Protein 3RDV (pdb70)

Foldseek 3Di:
DDDFQDWKAFQVHWTWTFHAWQADDPDDDIKTKTQTPDLQADAQCADPPRHGDGHPGSRIHIDDPVRMDD/DDDFQFWKAQQVHWTWTFHAWQADDPDDDIKTKTFTPDLQEQAQQDDPPRHGDGHDGSRIHIDDCVRIDTD/DDDAQFWKAFQRHWTWGFHAWQADDPDGDIKTKTFTPDLQEQAQCDDPNRHGDGHDGSRIHIDDPVRIDGD/DDDDFQFWKAQQVPWTWGFHAWDADDPDDDIKTKTFTPDLQAQAQCDDPRRHRDGHDGSRIHIDDPVRIDTD/DVVCVVHD/DCVCVVHD/DVCVVHD/DDPCVVHD

B-factor: mean 22.75, std 13.28, range [5.56, 89.93]

Radius of gyration: 22.23 Å; Cα contacts (8 Å, |Δi|>4): 754; chains: 8; bounding box: 57×56×50 Å

Sequence (315 aa):
DFRVGERVWVNGNKPGFIQFLGETQFAPGQWAGIVLDEPIGKNDGSVAGVRYFQCEPLKGIFTRPSKLTRDFRVGERVWVNGNKPGFIQFLGETQFAPGQWAGIVLDEPIGKNDGSVAGVRYFQCEPLKGIFTRRPSKLTRKDFRVGERVWVNGNKPGFIQFLGETQFAPGQWAGIVLDEPIGKNDGSVAGVRYFQCEPLKGIFTRPSKLTRKDDFRVGERVWVNGNKPGFIQFLGETQFAPGQWAGIVLDEPIGKNDGSVAGVRYFQCEPLKGIFTRPSKLTRKDSWKDGCYDSWKDGCYSWKDGCYDSWKDGCY

CATH classification: 2.30.30.190

Nearest PDB structures (foldseek):
  3rdv-assembly1_A  TM=1.014E+00  e=4.689E-14  Homo sapiens
  2qk0-assembly1_A  TM=9.932E-01  e=1.550E-12  Homo sapiens
  2e3i-assembly1_A  TM=1.001E+00  e=3.773E-12  Homo sapiens
  2cp5-assembly1_A  TM=9.677E-01  e=1.566E-11  Homo sapiens
  2e3h-assembly1_A  TM=9.820E-01  e=1.505E-09  Homo sapiens

Solvent-accessible surface area: 15980 Å² total; per-residue (Å²): 107,45,144,94,46,35,76,0,45,0,14,0,17,41,27,0,84,0,72,35,58,15,131,22,149,40,18,115,41,96,6,0,0,0,28,2,51,67,76,62,4,92,15,39,0,26,23,100,77,54,116,34,19,119,17,109,106,89,47,0,0,0,0,82,34,87,70,10,7,115,143,41,176,91,37,54,19,0,59,1,63,47,90,53,26,0,6,0,53,36,59,13,132,20,148,37,18,112,40,91,6,0,0,0,16,3,20,65,79,60,6,92,16,36,0,26,24,100,79,54,118,33,18,115,18,98,104,94,23,0,0,0,2,80,31,98,96,14,68,60,49,186,48,177,58,47,49,86,0,95,1,69,50,88,46,25,0,86,0,70,11,48,8,36,1,35,37,10,26,31,81,6,0,0,0,30,4,56,99,79,56,5,99,18,35,0,24,24,66,25,14,46,7,15,120,14,55,99,100,61,0,0,0,2,82,33,98,98,16,75,39,124,100,83,46,144,95,45,49,80,0,90,0,66,44,93,44,34,0,86,0,71,34,54,13,134,21,146,40,18,113,40,94,6,0,0,0,29,4,57,100,78,58,7,100,16,34,0,26,21,103,78,54,119,35,18,117,14,108,105,96,44,0,0,0,2,81,33,103,93,15,68,70,85,129,34,39,48,100,60,7,79,134,76,49,48,99,61,8,80,116,61,59,78,63,10,84,147,52,61,64,79,62,9,85

Organism: Homo sapiens (NCBI:txid9606)

Structure (mmCIF, N/CA/C/O backbone):
data_3RDV
#
_entry.id   3RDV
#
_cell.length_a   38.210
_cell.length_b   45.740
_cell.length_c   49.360
_cell.angle_alpha   100.06
_cell.angle_beta   105.76
_cell.angle_gamma   108.39
#
_symmetry.space_group_name_H-M   'P 1'
#
loop_
_entity.id
_entity.type
_entity.pdbx_description
1 polymer 'CAP-Gly domain-containing linker protein 1'
2 polymer 'SLAIN motif-containing protein 2'
3 non-polymer 'SODIUM ION'
4 non-polymer BETA-MERCAPTOETHANOL
5 water water
#
loop_
_atom_site.group_PDB
_atom_site.id
_atom_site.type_symbol
_atom_site.label_atom_id
_atom_site.label_alt_id
_atom_site.label_comp_id
_atom_site.label_asym_id
_atom_site.label_entity_id
_atom_site.label_seq_id
_atom_site.pdbx_PDB_ins_code
_atom_site.Cartn_x
_atom_site.Cartn_y
_atom_site.Cartn_z
_atom_site.occupancy
_atom_site.B_iso_or_equiv
_atom_site.auth_seq_id
_atom_site.auth_comp_id
_atom_site.auth_asym_id
_atom_site.auth_atom_id
_atom_site.pdbx_PDB_model_num
ATOM 1 N N . ASP A 1 2 ? 2.405 -0.125 -2.593 1.00 46.54 57 ASP A N 1
ATOM 2 C CA . ASP A 1 2 ? 2.474 -1.251 -1.664 1.00 41.31 57 ASP A CA 1
ATOM 3 C C . ASP A 1 2 ? 3.917 -1.548 -1.251 1.00 34.22 57 ASP A C 1
ATOM 4 O O . ASP A 1 2 ? 4.357 -1.155 -0.170 1.00 37.56 57 ASP A O 1
ATOM 6 N N . PHE A 1 3 ? 4.651 -2.226 -2.127 1.00 25.60 58 PHE A N 1
ATOM 7 C CA . PHE A 1 3 ? 6.029 -2.623 -1.850 1.00 22.64 58 PHE A CA 1
ATOM 8 C C . PHE A 1 3 ? 6.972 -1.442 -1.639 1.00 24.31 58 PHE A C 1
ATOM 9 O O . PHE A 1 3 ? 6.729 -0.331 -2.117 1.00 26.60 58 PHE A O 1
ATOM 17 N N . ARG A 1 4 ? 8.067 -1.689 -0.934 1.00 22.73 59 ARG A N 1
ATOM 18 C CA . ARG A 1 4 ? 9.049 -0.641 -0.687 1.00 21.63 59 ARG A CA 1
ATOM 19 C C . ARG A 1 4 ? 10.467 -1.178 -0.745 1.00 18.50 59 ARG A C 1
ATOM 20 O O . ARG A 1 4 ? 10.722 -2.330 -0.394 1.00 17.07 59 ARG A O 1
ATOM 28 N N . VAL A 1 5 ? 11.379 -0.343 -1.216 1.00 15.89 60 VAL A N 1
ATOM 29 C CA . VAL A 1 5 ? 12.800 -0.662 -1.207 1.00 15.83 60 VAL A CA 1
ATOM 30 C C . VAL A 1 5 ? 13.237 -0.992 0.213 1.00 19.00 60 VAL A C 1
ATOM 31 O O . VAL A 1 5 ? 12.844 -0.314 1.175 1.00 22.09 60 VAL A O 1
ATOM 35 N N . GLY A 1 6 ? 14.033 -2.051 0.340 1.00 16.43 61 GLY A N 1
ATOM 36 C CA . GLY A 1 6 ? 14.458 -2.539 1.637 1.00 15.75 61 GLY A CA 1
ATOM 37 C C . GLY A 1 6 ? 13.642 -3.701 2.185 1.00 15.58 61 GLY A C 1
ATOM 38 O O . GLY A 1 6 ? 14.111 -4.404 3.079 1.00 17.14 61 GLY A O 1
ATOM 39 N N . GLU A 1 7 ? 12.436 -3.925 1.650 1.00 12.58 62 GLU A N 1
ATOM 40 C CA . GLU A 1 7 ? 11.549 -4.967 2.172 1.00 14.85 62 GLU A CA 1
ATOM 41 C C . GLU A 1 7 ? 12.055 -6.382 1.921 1.00 14.30 62 GLU A C 1
ATOM 42 O O . GLU A 1 7 ? 12.592 -6.697 0.855 1.00 13.40 62 GLU A O 1
ATOM 48 N N . ARG A 1 8 ? 11.874 -7.234 2.924 1.00 15.24 63 ARG A N 1
ATOM 49 C CA . ARG A 1 8 ? 12.140 -8.662 2.795 1.00 14.96 63 ARG A CA 1
ATOM 50 C C . ARG A 1 8 ? 11.021 -9.293 1.985 1.00 13.79 63 ARG A C 1
ATOM 51 O O . ARG A 1 8 ? 9.836 -9.117 2.300 1.00 15.32 63 ARG A O 1
ATOM 59 N N . VAL A 1 9 ? 11.387 -10.029 0.941 1.00 9.48 64 VAL A N 1
ATOM 60 C CA . VAL A 1 9 ? 10.373 -10.633 0.061 1.00 9.05 64 VAL A CA 1
ATOM 61 C C . VAL A 1 9 ? 10.757 -12.026 -0.430 1.00 12.18 64 VAL A C 1
ATOM 62 O O . VAL A 1 9 ? 11.906 -12.428 -0.353 1.00 13.97 64 VAL A O 1
ATOM 66 N N . TRP A 1 10 ? 9.777 -12.758 -0.949 1.00 12.75 65 TRP A N 1
ATOM 67 C CA . TRP A 1 10 ? 10.048 -13.980 -1.676 1.00 13.64 65 TRP A CA 1
ATOM 68 C C . TRP A 1 10 ? 9.666 -13.770 -3.132 1.00 9.86 65 TRP A C 1
ATOM 69 O O . TRP A 1 10 ? 8.644 -13.153 -3.427 1.00 13.24 65 TRP A O 1
ATOM 80 N N . VAL A 1 11 ? 10.494 -14.260 -4.045 1.00 7.92 66 VAL A N 1
ATOM 81 C CA . VAL A 1 11 ? 10.115 -14.299 -5.459 1.00 11.93 66 VAL A CA 1
ATOM 82 C C . VAL A 1 11 ? 9.489 -15.663 -5.740 1.00 12.41 66 VAL A C 1
ATOM 83 O O . VAL A 1 11 ? 10.052 -16.696 -5.362 1.00 12.70 66 VAL A O 1
ATOM 87 N N . ASN A 1 12 ? 8.311 -15.670 -6.373 1.00 14.89 67 ASN A N 1
ATOM 88 C CA . ASN A 1 12 ? 7.523 -16.898 -6.601 1.00 16.05 67 ASN A CA 1
ATOM 89 C C . ASN A 1 12 ? 7.277 -17.722 -5.357 1.00 16.45 67 ASN A C 1
ATOM 90 O O . ASN A 1 12 ? 7.099 -18.947 -5.422 1.00 16.41 67 ASN A O 1
ATOM 95 N N . GLY A 1 13 ? 7.279 -17.041 -4.219 1.00 16.13 68 GLY A N 1
ATOM 96 C CA . GLY A 1 13 ? 6.956 -17.674 -2.961 1.00 15.32 68 GLY A CA 1
ATOM 97 C C . GLY A 1 13 ? 8.070 -18.510 -2.372 1.00 16.41 68 GLY A C 1
ATOM 98 O O . GLY A 1 13 ? 7.910 -19.038 -1.282 1.00 18.60 68 GLY A O 1
ATOM 99 N N . ASN A 1 14 ? 9.183 -18.676 -3.071 1.00 10.84 69 ASN A N 1
ATOM 100 C CA . ASN A 1 14 ? 10.219 -19.555 -2.514 1.00 13.65 69 ASN A CA 1
ATOM 101 C C . ASN A 1 14 ? 11.672 -19.128 -2.727 1.00 15.72 69 ASN A C 1
ATOM 102 O O . ASN A 1 14 ? 12.602 -19.862 -2.370 1.00 19.65 69 ASN A O 1
ATOM 107 N N . LYS A 1 15 ? 11.887 -17.958 -3.325 1.00 12.74 70 LYS A N 1
ATOM 108 C CA . LYS A 1 15 ? 13.243 -17.447 -3.428 1.00 14.64 70 LYS A CA 1
ATOM 109 C C . LYS A 1 15 ? 13.360 -16.195 -2.576 1.00 10.05 70 LYS A C 1
ATOM 110 O O . LYS A 1 15 ? 12.893 -15.139 -2.982 1.00 10.72 70 LYS A O 1
ATOM 116 N N . PRO A 1 16 ? 13.988 -16.302 -1.399 1.00 15.72 71 PRO A N 1
ATOM 117 C CA . PRO A 1 16 ? 14.093 -15.124 -0.523 1.00 15.41 71 PRO A CA 1
ATOM 118 C C . PRO A 1 16 ? 15.085 -14.070 -0.977 1.00 13.54 71 PRO A C 1
ATOM 119 O O . PRO A 1 16 ? 16.115 -14.414 -1.557 1.00 15.23 71 PRO A O 1
ATOM 123 N N . GLY A 1 17 ? 14.761 -12.800 -0.735 1.00 14.43 72 GLY A N 1
ATOM 124 C CA . GLY A 1 17 ? 15.663 -11.690 -1.028 1.00 11.81 72 GLY A CA 1
ATOM 125 C C . GLY A 1 17 ? 15.166 -10.383 -0.436 1.00 9.81 72 GLY A C 1
ATOM 126 O O . GLY A 1 17 ? 14.304 -10.410 0.457 1.00 12.46 72 GLY A O 1
ATOM 127 N N . PHE A 1 18 ? 15.717 -9.252 -0.912 1.00 9.14 73 PHE A N 1
ATOM 128 C CA . PHE A 1 18 ? 15.273 -7.938 -0.481 1.00 8.85 73 PHE A CA 1
ATOM 129 C C . PHE A 1 18 ? 15.055 -7.066 -1.679 1.00 9.61 73 PHE A C 1
ATOM 130 O O . PHE A 1 18 ? 15.824 -7.114 -2.636 1.00 8.71 73 PHE A O 1
ATOM 138 N N . ILE A 1 19 ? 14.041 -6.218 -1.603 1.00 8.44 74 ILE A N 1
ATOM 139 C CA . ILE A 1 19 ? 13.837 -5.264 -2.683 1.00 8.29 74 ILE A CA 1
ATOM 140 C C . ILE A 1 19 ? 14.940 -4.196 -2.624 1.00 11.30 74 ILE A C 1
ATOM 141 O O . ILE A 1 19 ? 15.174 -3.600 -1.568 1.00 10.99 74 ILE A O 1
ATOM 146 N N . GLN A 1 20 ? 15.623 -3.961 -3.751 1.00 11.51 75 GLN A N 1
ATOM 147 C CA . GLN A 1 20 ? 16.687 -2.961 -3.808 1.00 9.34 75 GLN A CA 1
ATOM 148 C C . GLN A 1 20 ? 16.365 -1.877 -4.829 1.00 8.41 75 GLN A C 1
ATOM 149 O O . GLN A 1 20 ? 17.034 -0.839 -4.869 1.00 11.75 75 GLN A O 1
ATOM 155 N N . PHE A 1 21 ? 15.341 -2.120 -5.641 1.00 9.35 76 PHE A N 1
ATOM 156 C CA . PHE A 1 21 ? 14.947 -1.170 -6.676 1.00 7.92 76 PHE A CA 1
ATOM 157 C C . PHE A 1 21 ? 13.476 -1.364 -7.011 1.00 12.33 76 PHE A C 1
ATOM 158 O O . PHE A 1 21 ? 12.989 -2.477 -7.058 1.00 9.13 76 PHE A O 1
ATOM 166 N N . LEU A 1 22 ? 12.757 -0.277 -7.227 1.00 13.11 77 LEU A N 1
ATOM 167 C CA . LEU A 1 22 ? 11.388 -0.377 -7.680 1.00 12.44 77 LEU A CA 1
ATOM 168 C C . LEU A 1 22 ? 11.157 0.767 -8.627 1.00 11.06 77 LEU A C 1
ATOM 169 O O . LEU A 1 22 ? 11.235 1.925 -8.213 1.00 13.27 77 LEU A O 1
ATOM 174 N N . GLY A 1 23 ? 10.866 0.452 -9.879 1.00 10.17 78 GLY A N 1
ATOM 175 C CA . GLY A 1 23 ? 10.495 1.484 -10.834 1.00 10.60 78 GLY A CA 1
ATOM 176 C C . GLY A 1 23 ? 10.478 1.042 -12.280 1.00 11.93 78 GLY A C 1
ATOM 177 O O . GLY A 1 23 ? 10.566 -0.125 -12.593 1.00 13.31 78 GLY A O 1
ATOM 178 N N . GLU A 1 24 ? 10.375 2.017 -13.183 1.00 10.12 79 GLU A N 1
ATOM 179 C CA . GLU A 1 24 ? 10.553 1.733 -14.583 1.00 9.82 79 GLU A CA 1
ATOM 180 C C . GLU A 1 24 ? 12.048 1.595 -14.898 1.00 10.96 79 GLU A C 1
ATOM 181 O O . GLU A 1 24 ? 12.907 2.054 -14.129 1.00 12.3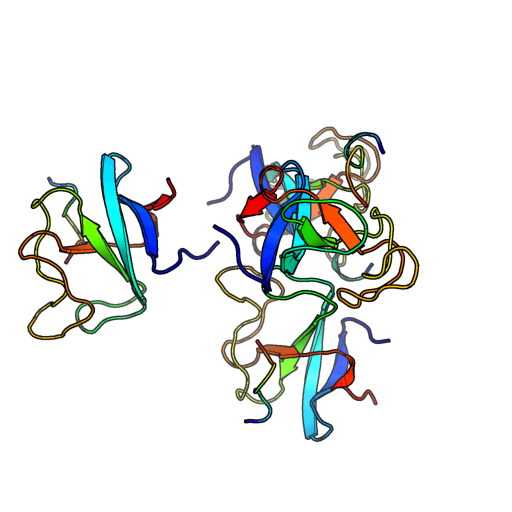4 79 GLU A O 1
ATOM 187 N N . THR A 1 25 ? 12.345 0.951 -16.021 1.00 13.47 80 THR A N 1
ATOM 188 C CA . THR A 1 25 ? 13.719 0.660 -16.429 1.00 11.01 80 THR A CA 1
ATOM 189 C C . THR A 1 25 ? 13.902 0.906 -17.923 1.00 13.12 80 THR A C 1
ATOM 190 O O . THR A 1 25 ? 12.968 1.335 -18.595 1.00 14.55 80 THR A O 1
ATOM 194 N N . GLN A 1 26 ? 15.097 0.610 -18.435 1.00 13.10 81 GLN A N 1
ATOM 195 C CA . GLN A 1 26 ? 15.416 0.827 -19.848 1.00 13.50 81 GLN A CA 1
ATOM 196 C C . GLN A 1 26 ? 15.228 -0.445 -20.667 1.00 14.85 81 GLN A C 1
ATOM 197 O O . GLN A 1 26 ? 15.196 -0.400 -21.895 1.00 10.62 81 GLN A O 1
ATOM 203 N N . PHE A 1 27 ? 15.120 -1.587 -19.988 1.00 14.87 82 PHE A N 1
ATOM 204 C CA . PHE A 1 27 ? 15.082 -2.885 -20.678 1.00 14.52 82 PHE A CA 1
ATOM 205 C C . PHE A 1 27 ? 13.699 -3.404 -21.113 1.00 12.97 82 PHE A C 1
ATOM 206 O O . PHE A 1 27 ? 13.613 -4.188 -22.048 1.00 16.72 82 PHE A O 1
ATOM 214 N N . ALA A 1 28 ? 12.624 -2.948 -20.469 1.00 9.89 83 ALA A N 1
ATOM 215 C CA . ALA A 1 28 ? 11.275 -3.407 -20.803 1.00 8.05 83 ALA A CA 1
ATOM 216 C C . ALA A 1 28 ? 10.285 -2.462 -20.154 1.00 12.11 83 ALA A C 1
ATOM 217 O O . ALA A 1 28 ? 10.603 -1.831 -19.163 1.00 14.40 83 ALA A O 1
ATOM 219 N N . PRO A 1 29 ? 9.078 -2.349 -20.718 1.00 13.88 84 PRO A N 1
ATOM 220 C CA . PRO A 1 29 ? 8.069 -1.428 -20.181 1.00 11.55 84 PRO A CA 1
ATOM 221 C C . PRO A 1 29 ? 7.512 -1.813 -18.811 1.00 12.60 84 PRO A C 1
ATOM 222 O O . PRO A 1 29 ? 7.694 -2.942 -18.347 1.00 15.77 84 PRO A O 1
ATOM 226 N N . GLY A 1 30 ? 6.822 -0.869 -18.176 1.00 15.59 85 GLY A N 1
ATOM 227 C CA . GLY A 1 30 ? 6.099 -1.141 -16.945 1.00 15.34 85 GLY A CA 1
ATOM 228 C C . GLY A 1 30 ? 6.979 -1.154 -15.705 1.00 15.03 85 GLY A C 1
ATOM 229 O O . GLY A 1 30 ? 8.155 -0.754 -15.735 1.00 15.63 85 GLY A O 1
ATOM 230 N N . GLN A 1 31 ? 6.410 -1.630 -14.601 1.00 15.42 86 GLN A N 1
ATOM 231 C CA . GLN A 1 31 ? 7.082 -1.589 -13.313 1.00 13.99 86 GLN A CA 1
ATOM 232 C C . GLN A 1 31 ? 7.920 -2.830 -13.045 1.00 9.29 86 GLN A C 1
ATOM 233 O O . GLN A 1 31 ? 7.500 -3.951 -13.333 1.00 12.20 86 GLN A O 1
ATOM 239 N N . TRP A 1 32 ? 9.093 -2.620 -12.456 1.00 10.06 87 TRP A N 1
ATOM 240 C CA . TRP A 1 32 ? 10.007 -3.717 -12.126 1.00 10.47 87 TRP A CA 1
ATOM 241 C C . TRP A 1 32 ? 10.512 -3.618 -10.691 1.00 13.65 87 TRP A C 1
ATOM 242 O O . TRP A 1 32 ? 10.735 -2.536 -10.186 1.00 13.15 87 TRP A O 1
ATOM 253 N N . ALA A 1 33 ? 10.697 -4.765 -10.042 1.00 11.53 88 ALA A N 1
ATOM 254 C CA . ALA A 1 33 ? 11.326 -4.803 -8.742 1.00 12.15 88 ALA A CA 1
ATOM 255 C C . ALA A 1 33 ? 12.695 -5.468 -8.930 1.00 10.74 88 ALA A C 1
ATOM 256 O O . ALA A 1 33 ? 12.793 -6.537 -9.506 1.00 8.22 88 ALA A O 1
ATOM 258 N N . GLY A 1 34 ? 13.748 -4.784 -8.491 1.00 8.28 89 GLY A N 1
ATOM 259 C CA . GLY A 1 34 ? 15.089 -5.331 -8.530 1.00 10.34 89 GLY A CA 1
ATOM 260 C C . GLY A 1 34 ? 15.372 -5.911 -7.160 1.00 11.17 89 GLY A C 1
ATOM 261 O O . GLY A 1 34 ? 15.256 -5.213 -6.141 1.00 8.55 89 GLY A O 1
ATOM 262 N N . ILE A 1 35 ? 15.710 -7.196 -7.127 1.00 7.06 90 ILE A N 1
ATOM 263 C CA . ILE A 1 35 ? 15.782 -7.925 -5.865 1.00 6.95 90 ILE A CA 1
ATOM 264 C C . ILE A 1 35 ? 17.209 -8.423 -5.703 1.00 10.18 90 ILE A C 1
ATOM 265 O O . ILE A 1 35 ? 17.809 -8.930 -6.673 1.00 10.10 90 ILE A O 1
ATOM 270 N N . VAL A 1 36 ? 17.766 -8.304 -4.492 1.00 8.49 91 VAL A N 1
ATOM 271 C CA . VAL A 1 36 ? 18.982 -9.026 -4.213 1.00 5.56 91 VAL A CA 1
ATOM 272 C C . VAL A 1 36 ? 18.593 -10.321 -3.473 1.00 9.35 91 VAL A C 1
ATOM 273 O O . VAL A 1 36 ? 17.939 -10.273 -2.435 1.00 10.80 91 VAL A O 1
ATOM 277 N N . LEU A 1 37 ? 18.961 -11.454 -4.065 1.00 12.70 92 LEU A N 1
ATOM 278 C CA . LEU A 1 37 ? 18.562 -12.790 -3.594 1.00 12.46 92 LEU A CA 1
ATOM 279 C C . LEU A 1 37 ? 19.540 -13.305 -2.556 1.00 9.25 92 LEU A C 1
ATOM 280 O O . LEU A 1 37 ? 20.736 -12.998 -2.629 1.00 12.00 92 LEU A O 1
ATOM 285 N N . ASP A 1 38 ? 19.048 -14.078 -1.578 1.00 12.69 93 ASP A N 1
ATOM 286 C CA . ASP A 1 38 ? 19.918 -14.708 -0.567 1.00 15.29 93 ASP A CA 1
ATOM 287 C C . ASP A 1 38 ? 20.941 -15.645 -1.214 1.00 17.77 93 ASP A C 1
ATOM 288 O O . ASP A 1 38 ? 22.073 -15.759 -0.749 1.00 17.23 93 ASP A O 1
ATOM 293 N N . GLU A 1 39 ? 20.537 -16.321 -2.283 1.00 14.27 94 GLU A N 1
ATOM 294 C CA . GLU A 1 39 ? 21.442 -17.239 -2.970 1.00 17.75 94 GLU A CA 1
ATOM 295 C C . GLU A 1 39 ? 21.726 -16.709 -4.358 1.00 16.26 94 GLU A C 1
ATOM 296 O O . GLU A 1 39 ? 20.891 -16.028 -4.938 1.00 15.82 94 GLU A O 1
ATOM 302 N N . PRO A 1 40 ? 22.897 -17.044 -4.913 1.00 16.56 95 PRO A N 1
ATOM 303 C CA . PRO A 1 40 ? 23.356 -16.551 -6.218 1.00 15.81 95 PRO A CA 1
ATOM 304 C C . PRO A 1 40 ? 22.721 -17.305 -7.382 1.00 15.74 95 PRO A C 1
ATOM 305 O O . PRO A 1 40 ? 23.403 -17.932 -8.204 1.00 15.48 95 PRO A O 1
ATOM 309 N N . ILE A 1 41 ? 21.401 -17.220 -7.452 1.00 12.07 96 ILE A N 1
ATOM 310 C CA . ILE A 1 41 ? 20.641 -17.974 -8.431 1.00 11.99 96 ILE A CA 1
ATOM 311 C C . ILE A 1 41 ? 19.926 -17.043 -9.413 1.00 13.15 96 ILE A C 1
ATOM 312 O O . ILE A 1 41 ? 19.046 -17.484 -10.157 1.00 17.61 96 ILE A O 1
ATOM 317 N N . GLY A 1 42 ? 20.318 -15.770 -9.416 1.00 16.05 97 GLY A N 1
ATOM 318 C CA . GLY A 1 42 ? 19.687 -14.762 -10.261 1.00 16.84 97 GLY A CA 1
ATOM 319 C C . GLY A 1 42 ? 20.306 -14.615 -11.639 1.00 16.46 97 GLY A C 1
ATOM 320 O O . GLY A 1 42 ? 20.892 -15.559 -12.169 1.00 16.70 97 GLY A O 1
ATOM 321 N N . LYS A 1 43 ? 20.190 -13.420 -12.215 1.00 15.24 98 LYS A N 1
ATOM 322 C CA . LYS A 1 43 ? 20.597 -13.200 -13.600 1.00 16.89 98 LYS A CA 1
ATOM 323 C C . LYS A 1 43 ? 21.662 -12.108 -13.748 1.00 16.33 98 LYS A C 1
ATOM 324 O O . LYS A 1 43 ? 22.290 -11.979 -14.806 1.00 17.04 98 LYS A O 1
ATOM 330 N N . ASN A 1 44 ? 21.870 -11.320 -12.704 1.00 12.71 99 ASN A N 1
ATOM 331 C CA . ASN A 1 44 ? 22.656 -10.110 -12.877 1.00 13.74 99 ASN A CA 1
ATOM 332 C C . ASN A 1 44 ? 23.270 -9.600 -11.575 1.00 14.14 99 ASN A C 1
ATOM 333 O O . ASN A 1 44 ? 23.079 -10.203 -10.517 1.00 14.27 99 ASN A O 1
ATOM 338 N N . ASP A 1 45 ? 24.002 -8.492 -11.663 1.00 14.50 100 ASP A N 1
ATOM 339 C CA . ASP A 1 45 ? 24.622 -7.847 -10.496 1.00 13.94 100 ASP A CA 1
ATOM 340 C C . ASP A 1 45 ? 23.946 -6.522 -10.133 1.00 11.96 100 ASP A C 1
ATOM 341 O O . ASP A 1 45 ? 24.542 -5.687 -9.454 1.00 15.14 100 ASP A O 1
ATOM 346 N N . GLY A 1 46 ? 22.703 -6.348 -10.580 1.00 14.53 101 GLY A N 1
ATOM 347 C CA . GLY A 1 46 ? 21.961 -5.122 -10.349 1.00 9.75 101 GLY A CA 1
ATOM 348 C C . GLY A 1 46 ? 21.949 -4.266 -11.598 1.00 9.52 101 GLY A C 1
ATOM 349 O O . GLY A 1 46 ? 21.212 -3.293 -11.667 1.00 10.67 101 GLY A O 1
ATOM 350 N N . SER A 1 47 ? 22.776 -4.617 -12.573 1.00 10.60 102 SER A N 1
ATOM 351 C CA . SER A 1 47 ? 22.790 -3.906 -13.853 1.00 12.53 102 SER A CA 1
ATOM 352 C C . SER A 1 47 ? 22.260 -4.803 -14.989 1.00 13.88 102 SER A C 1
ATOM 353 O O . SER A 1 47 ? 22.412 -6.026 -14.946 1.00 15.96 102 SER A O 1
ATOM 356 N N . VAL A 1 48 ? 21.637 -4.190 -15.998 1.00 11.52 103 VAL A N 1
ATOM 357 C CA . VAL A 1 48 ? 21.130 -4.916 -17.184 1.00 11.18 103 VAL A CA 1
ATOM 358 C C . VAL A 1 48 ? 21.538 -4.108 -18.412 1.00 15.44 103 VAL A C 1
ATOM 359 O O . VAL A 1 48 ? 21.191 -2.939 -18.510 1.00 13.62 103 VAL A O 1
ATOM 363 N N . ALA A 1 49 ? 22.276 -4.737 -19.326 1.00 17.77 104 ALA A N 1
ATOM 364 C CA . ALA A 1 49 ? 22.695 -4.088 -20.567 1.00 21.89 104 ALA A CA 1
ATOM 365 C C . ALA A 1 49 ? 23.504 -2.822 -20.299 1.00 21.92 104 ALA A C 1
ATOM 366 O O . ALA A 1 49 ? 23.376 -1.824 -21.009 1.00 20.50 104 ALA A O 1
ATOM 368 N N . GLY A 1 50 ? 24.329 -2.872 -19.257 1.00 19.70 105 GLY A N 1
ATOM 369 C CA . GLY A 1 50 ? 25.209 -1.770 -18.918 1.00 21.48 105 GLY A CA 1
ATOM 370 C C . GLY A 1 50 ? 24.548 -0.693 -18.087 1.00 21.84 105 GLY A C 1
ATOM 371 O O . GLY A 1 50 ? 25.209 0.253 -17.658 1.00 25.78 105 GLY A O 1
ATOM 372 N N . VAL A 1 51 ? 23.247 -0.810 -17.865 1.00 12.45 106 VAL A N 1
ATOM 373 C CA . VAL A 1 51 ? 22.550 0.186 -17.065 1.00 12.51 106 VAL A CA 1
ATOM 374 C C . VAL A 1 51 ? 22.437 -0.240 -15.609 1.00 16.96 106 VAL A C 1
ATOM 375 O O . VAL A 1 51 ? 21.915 -1.315 -15.312 1.00 15.24 106 VAL A O 1
ATOM 379 N N . ARG A 1 52 ? 22.897 0.612 -14.700 1.00 17.53 107 ARG A N 1
ATOM 380 C CA . ARG A 1 52 ? 22.946 0.268 -13.285 1.00 16.91 107 ARG A CA 1
ATOM 381 C C . ARG A 1 52 ? 21.714 0.720 -12.491 1.00 16.52 107 ARG A C 1
ATOM 382 O O . ARG A 1 52 ? 21.457 1.918 -12.351 1.00 15.93 107 ARG A O 1
ATOM 390 N N . TYR A 1 53 ? 20.957 -0.247 -11.958 1.00 15.84 108 TYR A N 1
ATOM 391 C CA . TYR A 1 53 ? 19.758 0.062 -11.186 1.00 13.50 108 TYR A CA 1
ATOM 392 C C . TYR A 1 53 ? 19.998 -0.081 -9.691 1.00 14.88 108 TYR A C 1
ATOM 393 O O . TYR A 1 53 ? 19.433 0.670 -8.886 1.00 14.83 108 TYR A O 1
ATOM 402 N N . PHE A 1 54 ? 20.813 -1.070 -9.327 1.00 9.87 109 PHE A N 1
ATOM 403 C CA . PHE A 1 54 ? 21.291 -1.228 -7.966 1.00 12.31 109 PHE A CA 1
ATOM 404 C C . PHE A 1 54 ? 22.590 -2.025 -8.023 1.00 13.37 109 PHE A C 1
ATOM 405 O O . PHE A 1 54 ? 23.041 -2.372 -9.109 1.00 11.53 109 PHE A O 1
ATOM 413 N N . GLN A 1 55 ? 23.205 -2.287 -6.873 1.00 13.13 110 GLN A N 1
ATOM 414 C CA . GLN A 1 55 ? 24.497 -2.955 -6.865 1.00 12.10 110 GLN A CA 1
ATOM 415 C C . GLN A 1 55 ? 24.458 -4.171 -5.937 1.00 15.71 110 GLN A C 1
ATOM 416 O O . GLN A 1 55 ? 24.158 -4.041 -4.751 1.00 16.98 110 GLN A O 1
ATOM 422 N N . CYS A 1 56 ? 24.800 -5.334 -6.475 1.00 15.43 111 CYS A N 1
ATOM 423 C CA . CYS A 1 56 ? 25.005 -6.531 -5.646 1.00 15.29 111 CYS A CA 1
ATOM 424 C C . CYS A 1 56 ? 26.076 -7.433 -6.259 1.00 17.52 111 CYS A C 1
ATOM 425 O O . CYS A 1 56 ? 26.618 -7.119 -7.313 1.00 18.53 111 CYS A O 1
ATOM 428 N N . GLU A 1 57 ? 26.414 -8.529 -5.582 1.00 18.81 112 GLU A N 1
ATOM 429 C CA . GLU A 1 57 ? 27.366 -9.496 -6.125 1.00 26.11 112 GLU A CA 1
ATOM 430 C C . GLU A 1 57 ? 26.773 -10.223 -7.331 1.00 22.17 112 GLU A C 1
ATOM 431 O O . GLU A 1 57 ? 25.563 -10.367 -7.428 1.00 19.21 112 GLU A O 1
ATOM 437 N N . PRO A 1 58 ? 27.637 -10.716 -8.230 1.00 22.25 113 PRO A N 1
ATOM 438 C CA . PRO A 1 58 ? 27.221 -11.404 -9.455 1.00 23.54 113 PRO A CA 1
ATOM 439 C C . PRO A 1 58 ? 26.164 -12.497 -9.193 1.00 26.50 113 PRO A C 1
ATOM 440 O O . PRO A 1 58 ? 26.256 -13.282 -8.245 1.00 21.90 113 PRO A O 1
ATOM 444 N N . LEU A 1 59 ? 25.152 -12.518 -10.056 1.00 21.81 114 LEU A N 1
ATOM 445 C CA . LEU A 1 59 ? 24.053 -13.475 -9.997 1.00 17.89 114 LEU A CA 1
ATOM 446 C C . LEU A 1 59 ? 23.165 -13.416 -8.752 1.00 16.64 114 LEU A C 1
ATOM 447 O O . LEU A 1 59 ? 22.291 -14.257 -8.588 1.00 18.94 114 LEU A O 1
ATOM 452 N N . LYS A 1 60 ? 23.358 -12.430 -7.885 1.00 13.48 115 LYS A N 1
ATOM 453 C CA . LYS A 1 60 ? 22.437 -12.274 -6.766 1.00 12.88 115 LYS A CA 1
ATOM 454 C C . LYS A 1 60 ? 21.285 -11.336 -7.085 1.00 13.10 115 LYS A C 1
ATOM 455 O O . LYS A 1 60 ? 20.365 -11.193 -6.289 1.00 14.54 115 LYS A O 1
ATOM 461 N N . GLY A 1 61 ? 21.325 -10.697 -8.252 1.00 13.84 116 GLY A N 1
ATOM 462 C CA . GLY A 1 61 ? 20.257 -9.780 -8.613 1.00 13.20 116 GLY A CA 1
ATOM 463 C C . GLY A 1 61 ? 19.307 -10.367 -9.645 1.00 11.13 116 GLY A C 1
ATOM 464 O O . GLY A 1 61 ? 19.706 -11.159 -10.497 1.00 11.03 116 GLY A O 1
ATOM 465 N N . ILE A 1 62 ? 18.054 -9.947 -9.575 1.00 8.60 117 ILE A N 1
ATOM 466 C CA . ILE A 1 62 ? 17.053 -10.337 -10.576 1.00 12.86 117 ILE A CA 1
ATOM 467 C C . ILE A 1 62 ? 16.007 -9.240 -10.617 1.00 13.33 117 ILE A C 1
ATOM 468 O O . ILE A 1 62 ? 15.757 -8.603 -9.587 1.00 9.95 117 ILE A O 1
ATOM 473 N N . PHE A 1 63 ? 15.443 -8.985 -11.803 1.00 8.09 118 PHE A N 1
ATOM 474 C CA . PHE A 1 63 ? 14.339 -8.037 -11.943 1.00 8.16 118 PHE A CA 1
ATOM 475 C C . PHE A 1 63 ? 13.080 -8.827 -12.274 1.00 13.05 118 PHE A C 1
ATOM 476 O O . PHE A 1 63 ? 13.063 -9.629 -13.205 1.00 14.60 118 PHE A O 1
ATOM 484 N N . THR A 1 64 ? 12.023 -8.587 -11.511 1.00 10.60 119 THR A N 1
ATOM 485 C CA . THR A 1 64 ? 10.773 -9.282 -11.719 1.00 12.92 119 THR A CA 1
ATOM 486 C C . THR A 1 64 ? 9.608 -8.318 -11.536 1.00 11.31 119 THR A C 1
ATOM 487 O O . THR A 1 64 ? 9.763 -7.255 -10.966 1.00 12.90 119 THR A O 1
ATOM 491 N N . ARG A 1 65 ? 8.432 -8.707 -12.016 1.00 10.99 120 ARG A N 1
ATOM 492 C CA . ARG A 1 65 ? 7.239 -7.929 -11.781 1.00 12.98 120 ARG A CA 1
ATOM 493 C C . ARG A 1 65 ? 6.869 -7.935 -10.317 1.00 11.21 120 ARG A C 1
ATOM 494 O O . ARG A 1 65 ? 6.984 -8.963 -9.644 1.00 13.16 120 ARG A O 1
ATOM 502 N N . PRO A 1 66 ? 6.381 -6.804 -9.814 1.00 15.44 121 PRO A N 1
ATOM 503 C CA . PRO A 1 66 ? 5.980 -6.760 -8.407 1.00 18.83 121 PRO A CA 1
ATOM 504 C C . PRO A 1 66 ? 4.905 -7.786 -8.080 1.00 21.33 121 PRO A C 1
ATOM 505 O O . PRO A 1 66 ? 4.842 -8.273 -6.949 1.00 19.54 121 PRO A O 1
ATOM 509 N N . SER A 1 67 ? 4.052 -8.116 -9.047 1.00 22.61 122 SER A N 1
ATOM 510 C CA . SER A 1 67 ? 3.011 -9.107 -8.791 1.00 26.73 122 SER A CA 1
ATOM 511 C C . SER A 1 67 ? 3.573 -10.493 -8.483 1.00 24.06 122 SER A C 1
ATOM 512 O O . SER A 1 67 ? 2.846 -11.358 -8.002 1.00 26.43 122 SER A O 1
ATOM 515 N N . LYS A 1 68 ? 4.856 -10.726 -8.749 1.00 15.77 123 LYS A N 1
ATOM 516 C CA . LYS A 1 68 ? 5.417 -12.036 -8.440 1.00 14.19 123 LYS A CA 1
ATOM 517 C C . LYS A 1 68 ? 5.981 -12.103 -7.029 1.00 14.96 123 LYS A C 1
ATOM 518 O O . LYS A 1 68 ? 6.519 -13.133 -6.627 1.00 16.08 123 LYS A O 1
ATOM 524 N N . LEU A 1 69 ? 5.862 -11.018 -6.277 1.00 15.08 124 LEU A N 1
ATOM 525 C CA . LEU A 1 69 ? 6.479 -10.962 -4.950 1.00 13.87 124 LEU A CA 1
ATOM 526 C C . LEU A 1 69 ? 5.486 -11.189 -3.827 1.00 15.38 124 LEU A C 1
ATOM 527 O O . LEU A 1 69 ? 4.301 -10.882 -3.956 1.00 17.94 124 LEU A O 1
ATOM 532 N N . THR A 1 70 ? 5.982 -11.749 -2.727 1.00 13.40 125 THR A N 1
ATOM 533 C CA . THR A 1 70 ? 5.239 -11.828 -1.488 1.00 11.26 125 THR A CA 1
ATOM 534 C C . THR A 1 70 ? 6.063 -11.158 -0.381 1.00 17.00 125 THR A C 1
ATOM 535 O O . THR A 1 70 ? 7.254 -11.429 -0.233 1.00 14.05 125 THR A O 1
ATOM 539 N N . ARG A 1 71 ? 5.418 -10.314 0.416 1.00 18.93 126 ARG A N 1
ATOM 540 C CA . ARG A 1 71 ? 6.107 -9.621 1.502 1.00 25.24 126 ARG A CA 1
ATOM 541 C C . ARG A 1 71 ? 6.322 -10.552 2.680 1.00 24.93 126 ARG A C 1
ATOM 542 O O . ARG A 1 71 ? 5.421 -11.310 3.034 1.00 29.12 126 ARG A O 1
ATOM 550 N N . ASP B 1 2 ? 7.081 -25.779 22.599 1.00 48.80 57 ASP B N 1
ATOM 551 C CA . ASP B 1 2 ? 7.425 -24.554 21.882 1.00 46.31 57 ASP B CA 1
ATOM 552 C C . ASP B 1 2 ? 7.415 -24.729 20.356 1.00 41.73 57 ASP B C 1
ATOM 553 O O . ASP B 1 2 ? 7.169 -23.767 19.615 1.00 43.03 57 ASP B O 1
ATOM 555 N N . PHE B 1 3 ? 7.688 -25.948 19.892 1.00 33.72 58 PHE B N 1
ATOM 556 C CA . PHE B 1 3 ? 7.727 -26.255 18.455 1.00 30.10 58 PHE B CA 1
ATOM 557 C C . PHE B 1 3 ? 6.939 -27.516 18.118 1.00 29.06 58 PHE B C 1
ATOM 558 O O . PHE B 1 3 ? 6.677 -28.347 18.989 1.00 29.81 58 PHE B O 1
ATOM 566 N N . ARG B 1 4 ? 6.573 -27.665 16.849 1.00 25.68 59 ARG B N 1
ATOM 567 C CA . ARG B 1 4 ? 5.892 -28.875 16.398 1.00 27.43 59 ARG B CA 1
ATOM 568 C C . ARG B 1 4 ? 6.376 -29.374 15.047 1.00 22.51 59 ARG B C 1
ATOM 569 O O . ARG B 1 4 ? 6.794 -28.583 14.189 1.00 21.34 59 ARG B O 1
ATOM 577 N N . VAL B 1 5 ? 6.311 -30.688 14.862 1.00 18.90 60 VAL B N 1
ATOM 578 C CA . VAL B 1 5 ? 6.666 -31.310 13.593 1.00 18.66 60 VAL B CA 1
ATOM 579 C C . VAL B 1 5 ? 5.775 -30.725 12.517 1.00 19.51 60 VAL B C 1
ATOM 580 O O . VAL B 1 5 ? 4.594 -30.483 12.760 1.00 21.20 60 VAL B O 1
ATOM 584 N N . GLY B 1 6 ? 6.353 -30.475 11.341 1.00 18.29 61 GLY B N 1
ATOM 585 C CA . GLY B 1 6 ? 5.650 -29.809 10.259 1.00 16.42 61 GLY B CA 1
ATOM 586 C C . GLY B 1 6 ? 5.876 -28.296 10.164 1.00 19.86 61 GLY B C 1
ATOM 587 O O . GLY B 1 6 ? 5.595 -27.703 9.108 1.00 17.85 61 GLY B O 1
ATOM 588 N N . GLU B 1 7 ? 6.382 -27.668 11.239 1.00 13.77 62 GLU B N 1
ATOM 589 C CA . GLU B 1 7 ? 6.511 -26.205 11.264 1.00 17.44 62 GLU B CA 1
ATOM 590 C C . GLU B 1 7 ? 7.629 -25.696 10.371 1.00 14.63 62 GLU B C 1
ATOM 591 O O . GLU B 1 7 ? 8.688 -26.309 10.264 1.00 15.60 62 GLU B O 1
ATOM 597 N N . ARG B 1 8 ? 7.371 -24.561 9.726 1.00 14.11 63 ARG B N 1
ATOM 598 C CA . ARG B 1 8 ? 8.349 -23.859 8.919 1.00 12.83 63 ARG B CA 1
ATOM 599 C C . ARG B 1 8 ? 9.208 -23.071 9.879 1.00 14.32 63 ARG B C 1
ATOM 600 O O . ARG B 1 8 ? 8.683 -22.314 10.701 1.00 15.57 63 ARG B O 1
ATOM 608 N N . VAL B 1 9 ? 10.521 -23.274 9.805 1.00 10.64 64 VAL B N 1
ATOM 609 C CA . VAL B 1 9 ? 11.462 -22.599 10.713 1.00 11.03 64 VAL B CA 1
ATOM 610 C C . VAL B 1 9 ? 12.715 -22.087 10.000 1.00 12.55 64 VAL B C 1
ATOM 611 O O . VAL B 1 9 ? 13.017 -22.500 8.888 1.00 15.13 64 VAL B O 1
ATOM 615 N N . TRP B 1 10 ? 13.479 -21.217 10.669 1.00 14.02 65 TRP B N 1
ATOM 616 C CA . TRP B 1 10 ? 14.834 -20.925 10.239 1.00 15.78 65 TRP B CA 1
ATOM 617 C C . TRP B 1 10 ? 15.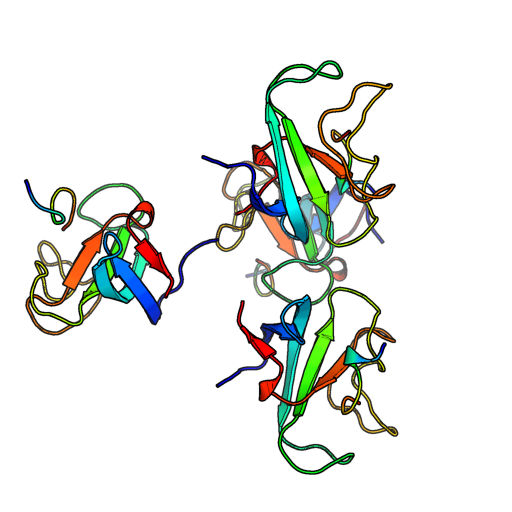787 -21.494 11.266 1.00 13.50 65 TRP B C 1
ATOM 618 O O . TRP B 1 10 ? 15.561 -21.351 12.465 1.00 16.98 65 TRP B O 1
ATOM 629 N N . VAL B 1 11 ? 16.857 -22.119 10.801 1.00 13.78 66 VAL B N 1
ATOM 630 C CA . VAL B 1 11 ? 17.967 -22.467 11.678 1.00 15.51 66 VAL B CA 1
ATOM 631 C C . VAL B 1 11 ? 18.918 -21.269 11.715 1.00 14.12 66 VAL B C 1
ATOM 632 O O . VAL B 1 11 ? 19.287 -20.723 10.664 1.00 13.29 66 VAL B O 1
ATOM 636 N N . ASN B 1 12 ? 19.272 -20.828 12.925 1.00 16.78 67 ASN B N 1
ATOM 637 C CA . ASN B 1 12 ? 20.117 -19.641 13.126 1.00 20.83 67 ASN B CA 1
ATOM 638 C C . ASN B 1 12 ? 19.619 -18.400 12.401 1.00 20.32 67 ASN B C 1
ATOM 639 O O . ASN B 1 12 ? 20.411 -17.570 11.966 1.00 20.31 67 ASN B O 1
ATOM 644 N N . GLY B 1 13 ? 18.299 -18.291 12.275 1.00 17.72 68 GLY B N 1
ATOM 645 C CA . GLY B 1 13 ? 17.677 -17.139 11.652 1.00 17.70 68 GLY B CA 1
ATOM 646 C C . GLY B 1 13 ? 17.852 -17.009 10.153 1.00 17.28 68 GLY B C 1
ATOM 647 O O . GLY B 1 13 ? 17.312 -16.085 9.579 1.00 21.38 68 GLY B O 1
ATOM 648 N N . ASN B 1 14 ? 18.610 -17.893 9.510 1.00 15.58 69 ASN B N 1
ATOM 649 C CA . ASN B 1 14 ? 18.852 -17.705 8.071 1.00 18.03 69 ASN B CA 1
ATOM 650 C C . ASN B 1 14 ? 18.949 -18.963 7.207 1.00 20.27 69 ASN B C 1
ATOM 651 O O . ASN B 1 14 ? 19.291 -18.879 6.022 1.00 23.82 69 ASN B O 1
ATOM 656 N N . LYS B 1 15 ? 18.684 -20.124 7.798 1.00 15.74 70 LYS B N 1
ATOM 657 C CA . LYS B 1 15 ? 18.621 -21.349 7.022 1.00 17.01 70 LYS B CA 1
ATOM 658 C C . LYS B 1 15 ? 17.211 -21.900 7.130 1.00 15.10 70 LYS B C 1
ATOM 659 O O . LYS B 1 15 ? 16.842 -22.470 8.138 1.00 15.85 70 LYS B O 1
ATOM 665 N N . PRO B 1 16 ? 16.411 -21.727 6.083 1.00 21.26 71 PRO B N 1
ATOM 666 C CA . PRO B 1 16 ? 15.012 -22.147 6.159 1.00 19.96 71 PRO B CA 1
ATOM 667 C C . PRO B 1 16 ? 14.832 -23.647 5.954 1.00 19.07 71 PRO B C 1
ATOM 668 O O . PRO B 1 16 ? 15.580 -24.263 5.191 1.00 18.11 71 PRO B O 1
ATOM 672 N N . GLY B 1 17 ? 13.858 -24.214 6.658 1.00 18.52 72 GLY B N 1
ATOM 673 C CA . GLY B 1 17 ? 13.518 -25.625 6.556 1.00 13.60 72 GLY B CA 1
ATOM 674 C C . GLY B 1 17 ? 12.180 -25.909 7.214 1.00 12.74 72 GLY B C 1
ATOM 675 O O . GLY B 1 17 ? 11.438 -24.976 7.528 1.00 14.78 72 GLY B O 1
ATOM 676 N N . PHE B 1 18 ? 11.876 -27.200 7.414 1.00 9.44 73 PHE B N 1
ATOM 677 C CA . PHE B 1 18 ? 10.721 -27.625 8.178 1.00 9.53 73 PHE B CA 1
ATOM 678 C C . PHE B 1 18 ? 11.175 -28.570 9.255 1.00 11.55 73 PHE B C 1
ATOM 679 O O . PHE B 1 18 ? 12.071 -29.410 9.040 1.00 11.70 73 PHE B O 1
ATOM 687 N N . ILE B 1 19 ? 10.519 -28.482 10.402 1.00 10.23 74 ILE B N 1
ATOM 688 C CA . ILE B 1 19 ? 10.772 -29.479 11.434 1.00 9.94 74 ILE B CA 1
ATOM 689 C C . ILE B 1 19 ? 10.169 -30.817 11.010 1.00 13.49 74 ILE B C 1
ATOM 690 O O . ILE B 1 19 ? 9.004 -30.879 10.597 1.00 13.68 74 ILE B O 1
ATOM 695 N N . GLN B 1 20 ? 10.957 -31.891 11.102 1.00 12.59 75 GLN B N 1
ATOM 696 C CA . GLN B 1 20 ? 10.472 -33.219 10.707 1.00 13.02 75 GLN B CA 1
ATOM 697 C C . GLN B 1 20 ? 10.558 -34.207 11.856 1.00 14.36 75 GLN B C 1
ATOM 698 O O . GLN B 1 20 ? 9.987 -35.297 11.783 1.00 13.61 75 GLN B O 1
ATOM 704 N N . PHE B 1 21 ? 11.252 -33.798 12.921 1.00 14.37 76 PHE B N 1
ATOM 705 C CA . PHE B 1 21 ? 11.463 -34.642 14.091 1.00 12.14 76 PHE B CA 1
ATOM 706 C C . PHE B 1 21 ? 11.676 -33.734 15.306 1.00 13.60 76 PHE B C 1
ATOM 707 O O . PHE B 1 21 ? 12.319 -32.702 15.198 1.00 10.73 76 PHE B O 1
ATOM 715 N N . LEU B 1 22 ? 11.144 -34.121 16.462 1.00 14.53 77 LEU B N 1
ATOM 716 C CA . LEU B 1 22 ? 11.382 -33.386 17.692 1.00 18.10 77 LEU B CA 1
ATOM 717 C C . LEU B 1 22 ? 11.413 -34.381 18.820 1.00 16.38 77 LEU B C 1
ATOM 718 O O . LEU B 1 22 ? 10.412 -35.054 19.047 1.00 17.90 77 LEU B O 1
ATOM 723 N N . GLY B 1 23 ? 12.543 -34.485 19.506 1.00 13.20 78 GLY B N 1
ATOM 724 C CA . GLY B 1 23 ? 12.629 -35.321 20.702 1.00 13.66 78 GLY B CA 1
ATOM 725 C C . GLY B 1 23 ? 14.038 -35.784 21.019 1.00 12.52 78 GLY B C 1
ATOM 726 O O . GLY B 1 23 ? 15.008 -35.259 20.497 1.00 16.13 78 GLY B O 1
ATOM 727 N N . GLU B 1 24 ? 14.154 -36.803 21.864 1.00 10.81 79 GLU B N 1
ATOM 728 C CA . GLU B 1 24 ? 15.463 -37.318 22.195 1.00 10.91 79 GLU B CA 1
ATOM 729 C C . GLU B 1 24 ? 15.995 -38.254 21.108 1.00 11.54 79 GLU B C 1
ATOM 730 O O . GLU B 1 24 ? 15.235 -38.791 20.306 1.00 13.03 79 GLU B O 1
ATOM 736 N N . THR B 1 25 ? 17.306 -38.458 21.108 1.00 13.13 80 THR B N 1
ATOM 737 C CA . THR B 1 25 ? 17.955 -39.271 20.086 1.00 10.50 80 THR B CA 1
ATOM 738 C C . THR B 1 25 ? 18.982 -40.183 20.725 1.00 14.55 80 THR B C 1
ATOM 739 O O . THR B 1 25 ? 19.186 -40.134 21.932 1.00 19.16 80 THR B O 1
ATOM 743 N N . GLN B 1 26 ? 19.646 -40.997 19.904 1.00 13.99 81 GLN B N 1
ATOM 744 C CA . GLN B 1 26 ? 20.668 -41.921 20.414 1.00 14.60 81 GLN B CA 1
ATOM 745 C C . GLN B 1 26 ? 22.049 -41.309 20.403 1.00 18.39 81 GLN B C 1
ATOM 746 O O . GLN B 1 26 ? 22.971 -41.840 21.037 1.00 14.69 81 GLN B O 1
ATOM 752 N N . PHE B 1 27 ? 22.200 -40.201 19.676 1.00 19.97 82 PHE B N 1
ATOM 753 C CA . PHE B 1 27 ? 23.519 -39.621 19.415 1.00 18.02 82 PHE B CA 1
ATOM 754 C C . PHE B 1 27 ? 24.019 -38.601 20.440 1.00 14.25 82 PHE B C 1
ATOM 755 O O . PHE B 1 27 ? 25.230 -38.389 20.545 1.00 16.82 82 PHE B O 1
ATOM 763 N N . ALA B 1 28 ? 23.106 -38.005 21.216 1.00 10.19 83 ALA B N 1
ATOM 764 C CA . ALA B 1 28 ? 23.475 -37.029 22.256 1.00 10.79 83 ALA B CA 1
ATOM 765 C C . ALA B 1 28 ? 22.263 -36.738 23.119 1.00 11.01 83 ALA B C 1
ATOM 766 O O . ALA B 1 28 ? 21.137 -36.895 22.649 1.00 13.92 83 ALA B O 1
ATOM 768 N N . PRO B 1 29 ? 22.479 -36.364 24.397 1.00 12.18 84 PRO B N 1
ATOM 769 C CA . PRO B 1 29 ? 21.416 -36.060 25.364 1.00 13.20 84 PRO B CA 1
ATOM 770 C C . PRO B 1 29 ? 20.553 -34.874 24.982 1.00 13.82 84 PRO B C 1
ATOM 771 O O . PRO B 1 29 ? 20.952 -34.044 24.163 1.00 15.88 84 PRO B O 1
ATOM 775 N N . GLY B 1 30 ? 19.396 -34.761 25.624 1.00 17.28 85 GLY B N 1
ATOM 776 C CA . GLY B 1 30 ? 18.591 -33.560 25.513 1.00 18.33 85 GLY B CA 1
ATOM 777 C C . GLY B 1 30 ? 17.701 -33.611 24.291 1.00 18.85 85 GLY B C 1
ATOM 778 O O . GLY B 1 30 ? 17.614 -34.649 23.623 1.00 16.88 85 GLY B O 1
ATOM 779 N N . GLN B 1 31 ? 17.042 -32.488 24.005 1.00 17.52 86 GLN B N 1
ATOM 780 C CA . GLN B 1 31 ? 16.091 -32.391 22.911 1.00 17.74 86 GLN B CA 1
ATOM 781 C C . GLN B 1 31 ? 16.780 -31.981 21.628 1.00 12.91 86 GLN B C 1
ATOM 782 O O . GLN B 1 31 ? 17.661 -31.139 21.650 1.00 13.78 86 GLN B O 1
ATOM 788 N N . TRP B 1 32 ? 16.377 -32.609 20.528 1.00 9.76 87 TRP B N 1
ATOM 789 C CA . TRP B 1 32 ? 16.866 -32.292 19.193 1.00 10.40 87 TRP B CA 1
ATOM 790 C C . TRP B 1 32 ? 15.723 -32.047 18.212 1.00 13.51 87 TRP B C 1
ATOM 791 O O . TRP B 1 32 ? 14.678 -32.695 18.283 1.00 14.32 87 TRP B O 1
ATOM 802 N N . ALA B 1 33 ? 15.927 -31.104 17.292 1.00 12.91 88 ALA B N 1
ATOM 803 C CA . ALA B 1 33 ? 14.978 -30.855 16.233 1.00 13.84 88 ALA B CA 1
ATOM 804 C C . ALA B 1 33 ? 15.661 -31.325 14.959 1.00 14.00 88 ALA B C 1
ATOM 805 O O . ALA B 1 33 ? 16.771 -30.907 14.666 1.00 12.18 88 ALA B O 1
ATOM 807 N N . GLY B 1 34 ? 15.008 -32.243 14.246 1.00 10.96 89 GLY B N 1
ATOM 808 C CA . GLY B 1 34 ? 15.501 -32.714 12.970 1.00 11.19 89 GLY B CA 1
ATOM 809 C C . GLY B 1 34 ? 14.786 -31.884 11.922 1.00 11.99 89 GLY B C 1
ATOM 810 O O . GLY B 1 34 ? 13.555 -31.832 11.897 1.00 11.64 89 GLY B O 1
ATOM 811 N N . ILE B 1 35 ? 15.571 -31.224 11.082 1.00 8.45 90 ILE B N 1
ATOM 812 C CA . ILE B 1 35 ? 15.053 -30.238 10.133 1.00 9.60 90 ILE B CA 1
ATOM 813 C C . ILE B 1 35 ? 15.380 -30.694 8.727 1.00 10.50 90 ILE B C 1
ATOM 814 O O . ILE B 1 35 ? 16.497 -31.146 8.475 1.00 10.72 90 ILE B O 1
ATOM 819 N N . VAL B 1 36 ? 14.416 -30.589 7.809 1.00 12.08 91 VAL B N 1
ATOM 820 C CA . VAL B 1 36 ? 14.731 -30.721 6.394 1.00 10.45 91 VAL B CA 1
ATOM 821 C C . VAL B 1 36 ? 14.882 -29.324 5.805 1.00 11.42 91 VAL B C 1
ATOM 822 O O . VAL B 1 36 ? 13.954 -28.515 5.855 1.00 11.86 91 VAL B O 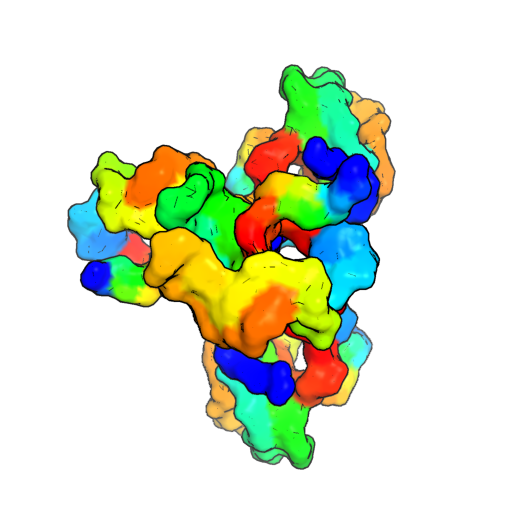1
ATOM 826 N N . LEU B 1 37 ? 16.062 -29.070 5.257 1.00 11.87 92 LEU B N 1
ATOM 827 C CA . LEU B 1 37 ? 16.467 -27.738 4.812 1.00 14.18 92 LEU B CA 1
ATOM 828 C C . LEU B 1 37 ? 16.044 -27.529 3.372 1.00 16.75 92 LEU B C 1
ATOM 829 O O . LEU B 1 37 ? 16.025 -28.486 2.589 1.00 15.86 92 LEU B O 1
ATOM 834 N N . ASP B 1 38 ? 15.670 -26.297 3.026 1.00 17.30 93 ASP B N 1
ATOM 835 C CA . ASP B 1 38 ? 15.349 -25.951 1.637 1.00 20.40 93 ASP B CA 1
ATOM 836 C C . ASP B 1 38 ? 16.538 -26.257 0.737 1.00 20.74 93 ASP B C 1
ATOM 837 O O . ASP B 1 38 ? 16.370 -26.728 -0.381 1.00 19.94 93 ASP B O 1
ATOM 842 N N . GLU B 1 39 ? 17.743 -25.992 1.232 1.00 19.93 94 GLU B N 1
ATOM 843 C CA . GLU B 1 39 ? 18.948 -26.185 0.431 1.00 23.91 94 GLU B CA 1
ATOM 844 C C . GLU B 1 39 ? 19.769 -27.332 0.966 1.00 21.13 94 GLU B C 1
ATOM 845 O O . GLU B 1 39 ? 19.772 -27.593 2.163 1.00 20.08 94 GLU B O 1
ATOM 851 N N . PRO B 1 40 ? 20.502 -28.006 0.082 1.00 21.62 95 PRO B N 1
ATOM 852 C CA . PRO B 1 40 ? 21.353 -29.144 0.459 1.00 21.50 95 PRO B CA 1
ATOM 853 C C . PRO B 1 40 ? 22.624 -28.740 1.211 1.00 22.45 95 PRO B C 1
ATOM 854 O O . PRO B 1 40 ? 23.729 -29.060 0.766 1.00 22.87 95 PRO B O 1
ATOM 858 N N . ILE B 1 41 ? 22.473 -28.075 2.348 1.00 21.20 96 ILE B N 1
ATOM 859 C CA . ILE B 1 41 ? 23.622 -27.577 3.093 1.00 19.04 96 ILE B CA 1
ATOM 860 C C . ILE B 1 41 ? 23.724 -28.213 4.482 1.00 17.89 96 ILE B C 1
ATOM 861 O O . ILE B 1 41 ? 24.417 -27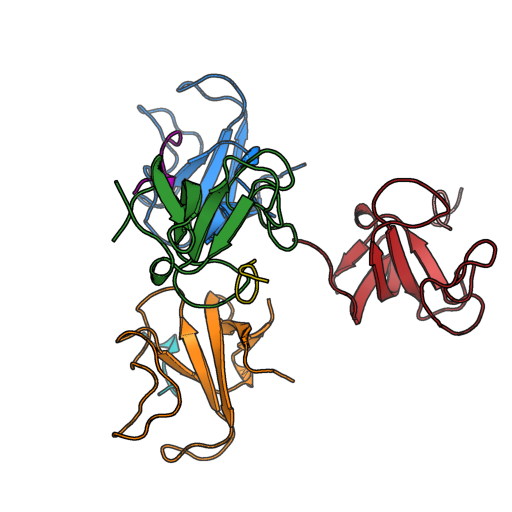.692 5.367 1.00 19.20 96 ILE B O 1
ATOM 866 N N . GLY B 1 42 ? 23.042 -29.341 4.660 1.00 17.07 97 GLY B N 1
ATOM 867 C CA . GLY B 1 42 ? 23.010 -30.018 5.945 1.00 15.08 97 GLY B CA 1
ATOM 868 C C . GLY B 1 42 ? 24.061 -31.101 6.071 1.00 17.92 97 GLY B C 1
ATOM 869 O O . GLY B 1 42 ? 25.098 -31.065 5.403 1.00 20.27 97 GLY B O 1
ATOM 870 N N . LYS B 1 43 ? 23.781 -32.080 6.924 1.00 16.85 98 LYS B N 1
ATOM 871 C CA . LYS B 1 43 ? 24.768 -33.095 7.281 1.00 18.06 98 LYS B CA 1
ATOM 872 C C . LYS B 1 43 ? 24.331 -34.536 7.000 1.00 20.04 98 LYS B C 1
ATOM 873 O O . LYS B 1 43 ? 25.151 -35.457 7.030 1.00 19.40 98 LYS B O 1
ATOM 879 N N . ASN B 1 44 ? 23.048 -34.742 6.727 1.00 18.51 99 ASN B N 1
ATOM 880 C CA . ASN B 1 44 ? 22.524 -36.104 6.714 1.00 17.65 99 ASN B CA 1
ATOM 881 C C . ASN B 1 44 ? 21.232 -36.223 5.928 1.00 15.14 99 ASN B C 1
ATOM 882 O O . ASN B 1 44 ? 20.755 -35.238 5.353 1.00 16.23 99 ASN B O 1
ATOM 887 N N . ASP B 1 45 ? 20.664 -37.427 5.911 1.00 16.98 100 ASP B N 1
ATOM 888 C CA . ASP B 1 45 ? 19.410 -37.690 5.208 1.00 17.54 100 ASP B CA 1
ATOM 889 C C . ASP B 1 45 ? 18.294 -38.012 6.194 1.00 16.57 100 ASP B C 1
ATOM 890 O O . ASP B 1 45 ? 17.313 -38.638 5.837 1.00 15.81 100 ASP B O 1
ATOM 895 N N . GLY B 1 46 ? 18.470 -37.589 7.442 1.00 16.36 101 GLY B N 1
ATOM 896 C CA . GLY B 1 46 ? 17.494 -37.824 8.489 1.00 12.87 101 GLY B CA 1
ATOM 897 C C . GLY B 1 46 ? 17.926 -38.964 9.387 1.00 13.16 101 GLY B C 1
ATOM 898 O O . GLY B 1 46 ? 17.289 -39.229 10.403 1.00 12.72 101 GLY B O 1
ATOM 899 N N . SER B 1 47 ? 18.993 -39.655 9.001 1.00 10.93 102 SER B N 1
ATOM 900 C CA . SER B 1 47 ? 19.586 -40.668 9.875 1.00 15.77 102 SER B CA 1
ATOM 901 C C . SER B 1 47 ? 20.965 -40.216 10.384 1.00 17.44 102 SER B C 1
ATOM 902 O O . SER B 1 47 ? 21.684 -39.487 9.691 1.00 15.81 102 SER B O 1
ATOM 905 N N . VAL B 1 48 ? 21.317 -40.644 11.597 1.00 13.86 103 VAL B N 1
ATOM 906 C CA . VAL B 1 48 ? 22.636 -40.415 12.188 1.00 11.62 103 VAL B CA 1
ATOM 907 C C . VAL B 1 48 ? 23.125 -41.760 12.762 1.00 16.34 103 VAL B C 1
ATOM 908 O O . VAL B 1 48 ? 22.425 -42.394 13.557 1.00 15.58 103 VAL B O 1
ATOM 912 N N . ALA B 1 49 ? 24.310 -42.193 12.336 1.00 20.96 104 ALA B N 1
ATOM 913 C CA . ALA B 1 49 ? 24.940 -43.400 12.868 1.00 24.15 104 ALA B CA 1
ATOM 914 C C . ALA B 1 49 ? 24.047 -44.616 12.687 1.00 27.11 104 ALA B C 1
ATOM 915 O O . ALA B 1 49 ? 23.952 -45.476 13.560 1.00 26.40 104 ALA B O 1
ATOM 917 N N . GLY B 1 50 ? 23.383 -44.675 11.538 1.00 26.19 105 GLY B N 1
ATOM 918 C CA . GLY B 1 50 ? 22.521 -45.784 11.205 1.00 21.68 105 GLY B CA 1
ATOM 919 C C . GLY B 1 50 ? 21.148 -45.759 11.838 1.00 20.54 105 GLY B C 1
ATOM 920 O O . GLY B 1 50 ? 20.340 -46.651 11.586 1.00 22.69 105 GLY B O 1
ATOM 921 N N . VAL B 1 51 ? 20.866 -44.750 12.651 1.00 14.70 106 VAL B N 1
ATOM 922 C CA . VAL B 1 51 ? 19.563 -44.653 13.291 1.00 13.65 106 VAL B CA 1
ATOM 923 C C . VAL B 1 51 ? 18.679 -43.672 12.524 1.00 16.22 106 VAL B C 1
ATOM 924 O O . VAL B 1 51 ? 19.089 -42.539 12.279 1.00 14.47 106 VAL B O 1
ATOM 928 N N . ARG B 1 52 ? 17.479 -44.112 12.137 1.00 17.64 107 ARG B N 1
ATOM 929 C CA . ARG B 1 52 ? 16.603 -43.299 11.303 1.00 17.81 107 ARG B CA 1
ATOM 930 C C . ARG B 1 52 ? 15.587 -42.492 12.115 1.00 15.32 107 ARG B C 1
ATOM 931 O O . ARG B 1 52 ? 14.716 -43.061 12.772 1.00 18.25 107 ARG B O 1
ATOM 939 N N . TYR B 1 53 ? 15.695 -41.162 12.050 1.00 12.27 108 TYR B N 1
ATOM 940 C CA . TYR B 1 53 ? 14.799 -40.280 12.795 1.00 11.02 108 TYR B CA 1
ATOM 941 C C . TYR B 1 53 ? 13.717 -39.697 11.892 1.00 15.15 108 TYR B C 1
ATOM 942 O O . TYR B 1 53 ? 12.583 -39.471 12.311 1.00 14.28 108 TYR B O 1
ATOM 951 N N . PHE B 1 54 ? 14.088 -39.441 10.646 1.00 13.21 109 PHE B N 1
ATOM 952 C CA . PHE B 1 54 ? 13.153 -38.987 9.641 1.00 16.18 109 PHE B CA 1
ATOM 953 C C . PHE B 1 54 ? 13.814 -39.279 8.318 1.00 17.50 109 PHE B C 1
ATOM 954 O O . PHE B 1 54 ? 14.920 -39.829 8.290 1.00 15.92 109 PHE B O 1
ATOM 962 N N . GLN B 1 55 ? 13.143 -38.959 7.222 1.00 17.19 110 GLN B N 1
ATOM 963 C CA . GLN B 1 55 ? 13.692 -39.287 5.927 1.00 15.44 110 GLN B CA 1
ATOM 964 C C . GLN B 1 55 ? 13.650 -38.061 5.029 1.00 19.05 110 GLN B C 1
ATOM 965 O O . GLN B 1 55 ? 12.596 -37.448 4.843 1.00 23.10 110 GLN B O 1
ATOM 971 N N . CYS B 1 56 ? 14.807 -37.722 4.477 1.00 17.81 111 CYS B N 1
ATOM 972 C CA . CYS B 1 56 ? 14.889 -36.692 3.437 1.00 16.23 111 CYS B CA 1
ATOM 973 C C . CYS B 1 56 ? 16.023 -37.031 2.478 1.00 21.88 111 CYS B C 1
ATOM 974 O O . CYS B 1 56 ? 16.692 -38.050 2.647 1.00 21.62 111 CYS B O 1
ATOM 977 N N . GLU B 1 57 ? 16.225 -36.202 1.456 1.00 23.37 112 GLU B N 1
ATOM 978 C CA . GLU B 1 57 ? 17.350 -36.387 0.539 1.00 25.89 112 GLU B CA 1
ATOM 979 C C . GLU B 1 57 ? 18.683 -36.159 1.250 1.00 24.37 112 GLU B C 1
ATOM 980 O O . GLU B 1 57 ? 18.737 -35.482 2.263 1.00 22.84 112 GLU B O 1
ATOM 986 N N . PRO B 1 58 ? 19.770 -36.722 0.710 1.00 26.99 113 PRO B N 1
ATOM 987 C CA . PRO B 1 58 ? 21.103 -36.530 1.292 1.00 25.43 113 PRO B CA 1
ATOM 988 C C . PRO B 1 58 ? 21.482 -35.041 1.416 1.00 24.92 113 PRO B C 1
ATOM 989 O O . PRO B 1 58 ? 21.211 -34.237 0.522 1.00 26.26 113 PRO B O 1
ATOM 993 N N . LEU B 1 59 ? 22.104 -34.698 2.539 1.00 23.08 114 LEU B N 1
ATOM 994 C CA . LEU B 1 59 ? 22.579 -33.354 2.830 1.00 23.61 114 LEU B CA 1
ATOM 995 C C . LEU B 1 59 ? 21.467 -32.327 3.055 1.00 20.80 114 LEU B C 1
ATOM 996 O O . LEU B 1 59 ? 21.740 -31.149 3.261 1.00 23.48 114 LEU B O 1
ATOM 1001 N N . LYS B 1 60 ? 20.223 -32.784 3.041 1.00 17.30 115 LYS B N 1
ATOM 1002 C CA . LYS B 1 60 ? 19.098 -31.909 3.339 1.00 19.31 115 LYS B CA 1
ATOM 1003 C C . LYS B 1 60 ? 18.668 -31.917 4.795 1.00 17.83 115 LYS B C 1
ATOM 1004 O O . LYS B 1 60 ? 17.901 -31.050 5.212 1.00 20.44 115 LYS B O 1
ATOM 1010 N N . GLY B 1 61 ? 19.164 -32.877 5.572 1.00 16.21 116 GLY B N 1
ATOM 1011 C CA . GLY B 1 61 ? 18.768 -32.974 6.970 1.00 15.30 116 GLY B CA 1
ATOM 1012 C C . GLY B 1 61 ? 19.832 -32.448 7.937 1.00 15.98 116 GLY B C 1
ATOM 1013 O O . GLY B 1 61 ? 21.029 -32.552 7.682 1.00 14.17 116 GLY B O 1
ATOM 1014 N N . ILE B 1 62 ? 19.390 -31.902 9.062 1.00 11.20 117 ILE B N 1
ATOM 1015 C CA . ILE B 1 62 ? 20.316 -31.488 10.117 1.00 12.07 117 ILE B CA 1
ATOM 1016 C C . ILE B 1 62 ? 19.591 -31.588 11.450 1.00 15.00 117 ILE B C 1
ATOM 1017 O O . ILE B 1 62 ? 18.359 -31.421 11.504 1.00 13.07 117 ILE B O 1
ATOM 1022 N N . PHE B 1 63 ? 20.335 -31.897 12.514 1.00 10.35 118 PHE B N 1
ATOM 1023 C CA . PHE B 1 63 ? 19.755 -31.924 13.839 1.00 9.95 118 PHE B CA 1
ATOM 1024 C C . PHE B 1 63 ? 20.346 -30.778 14.642 1.00 12.72 118 PHE B C 1
ATOM 1025 O O . PHE B 1 63 ? 21.564 -30.634 14.724 1.00 14.18 118 PHE B O 1
ATOM 1033 N N . THR B 1 64 ? 19.483 -29.976 15.253 1.00 9.04 119 THR B N 1
ATOM 1034 C CA . THR B 1 64 ? 19.964 -28.843 16.010 1.00 14.63 119 THR B CA 1
ATOM 1035 C C . THR B 1 64 ? 19.122 -28.696 17.261 1.00 13.98 119 THR B C 1
ATOM 1036 O O . THR B 1 64 ? 18.050 -29.248 17.343 1.00 15.41 119 THR B O 1
ATOM 1040 N N . ARG B 1 65 ? 19.624 -27.966 18.250 1.00 11.42 120 ARG B N 1
ATOM 1041 C CA A ARG B 1 65 ? 18.839 -27.705 19.448 0.74 11.19 120 ARG B CA 1
ATOM 1042 C CA B ARG B 1 65 ? 18.856 -27.702 19.455 0.26 11.24 120 ARG B CA 1
ATOM 1043 C C . ARG B 1 65 ? 17.678 -26.791 19.125 1.00 12.28 120 ARG B C 1
ATOM 1044 O O . ARG B 1 65 ? 17.795 -25.890 18.287 1.00 14.22 120 ARG B O 1
ATOM 1059 N N . PRO B 1 66 ? 16.542 -27.004 19.784 1.00 16.74 121 PRO B N 1
ATOM 1060 C CA . PRO B 1 66 ? 15.388 -26.172 19.441 1.00 21.12 121 PRO B CA 1
ATOM 1061 C C . PRO B 1 66 ? 15.653 -24.692 19.704 1.00 22.26 121 PRO B C 1
ATOM 1062 O O . PRO B 1 66 ? 15.078 -23.825 19.044 1.00 22.90 121 PRO B O 1
ATOM 1066 N N . SER B 1 67 ? 16.530 -24.397 20.656 1.00 20.99 122 SER B N 1
ATOM 1067 C CA . SER B 1 67 ? 16.859 -23.008 20.960 1.00 21.61 122 SER B CA 1
ATOM 1068 C C . SER B 1 67 ? 17.416 -22.259 19.753 1.00 20.16 122 SER B C 1
ATOM 1069 O O . SER B 1 67 ? 17.388 -21.035 19.726 1.00 21.60 122 SER B O 1
ATOM 1072 N N . LYS B 1 68 ? 17.936 -22.981 18.768 1.00 14.66 123 LYS B N 1
ATOM 1073 C CA . LYS B 1 68 ? 18.510 -22.326 17.594 1.00 13.50 123 LYS B CA 1
ATOM 1074 C C . LYS B 1 68 ? 17.480 -22.014 16.504 1.00 16.45 123 LYS B C 1
ATOM 1075 O O . LYS B 1 68 ? 17.830 -21.451 15.466 1.00 18.38 123 LYS B O 1
ATOM 1081 N N . LEU B 1 69 ? 16.222 -22.377 16.730 1.00 16.00 124 LEU B N 1
ATOM 1082 C CA . LEU B 1 69 ? 15.188 -22.211 15.709 1.00 15.89 124 LEU B CA 1
ATOM 1083 C C . LEU B 1 69 ? 14.336 -20.978 15.944 1.00 18.15 124 LEU B C 1
ATOM 1084 O O . LEU B 1 69 ? 14.158 -20.538 17.078 1.00 20.93 124 LEU B O 1
ATOM 1089 N N . THR B 1 70 ? 13.851 -20.401 14.851 1.00 13.01 125 THR B N 1
ATOM 1090 C CA . THR B 1 70 ? 12.855 -19.363 14.906 1.00 14.92 125 THR B CA 1
ATOM 1091 C C . THR B 1 70 ? 11.710 -19.837 14.018 1.00 20.75 125 THR B C 1
ATOM 1092 O O . THR B 1 70 ? 11.942 -20.301 12.905 1.00 19.97 125 THR B O 1
ATOM 1096 N N . ARG B 1 71 ? 10.480 -19.689 14.491 1.00 22.62 126 ARG B N 1
ATOM 1097 C CA . ARG B 1 71 ? 9.330 -20.104 13.704 1.00 29.19 126 ARG B CA 1
ATOM 1098 C C . ARG B 1 71 ? 8.972 -18.988 12.728 1.00 32.41 126 ARG B C 1
ATOM 1099 O O . ARG B 1 71 ? 9.028 -17.809 13.077 1.00 30.72 126 ARG B O 1
ATOM 1101 N N . LYS B 1 72 ? 8.632 -19.353 11.493 1.00 37.03 127 LYS B N 1
ATOM 1102 C CA . LYS B 1 72 ? 8.301 -18.355 10.474 1.00 39.21 127 LYS B CA 1
ATOM 1103 C C . LYS B 1 72 ? 6.805 -18.108 10.485 1.00 39.56 127 LYS B C 1
ATOM 1104 O O . LYS B 1 72 ? 6.031 -19.060 10.412 1.00 39.81 127 LYS B O 1
ATOM 1108 N N . ASP C 1 2 ? 10.570 -36.473 -13.699 1.00 47.31 57 ASP C N 1
ATOM 1109 C CA . ASP C 1 2 ? 10.645 -35.016 -13.674 1.00 43.30 57 ASP C CA 1
ATOM 1110 C C . ASP C 1 2 ? 9.631 -34.358 -14.601 1.00 37.60 57 ASP C C 1
ATOM 1111 O O . ASP C 1 2 ? 9.090 -34.991 -15.507 1.00 38.77 57 ASP C O 1
ATOM 1116 N N . PHE C 1 3 ? 9.402 -33.073 -14.359 1.00 29.44 58 PHE C N 1
ATOM 1117 C CA . PHE C 1 3 ? 8.387 -32.309 -15.053 1.00 22.88 58 PHE C CA 1
ATOM 1118 C C . PHE C 1 3 ? 8.891 -30.900 -15.279 1.00 21.84 58 PHE C C 1
ATOM 1119 O O . PHE C 1 3 ? 9.932 -30.502 -14.739 1.00 25.69 58 PHE C O 1
ATOM 1127 N N . ARG C 1 4 ? 8.147 -30.146 -16.080 1.00 17.46 59 ARG C N 1
ATOM 1128 C CA . ARG C 1 4 ? 8.519 -28.774 -16.397 1.00 19.78 59 ARG C CA 1
ATOM 1129 C C . ARG C 1 4 ? 7.342 -27.828 -16.375 1.00 15.39 59 ARG C C 1
ATOM 1130 O O . ARG C 1 4 ? 6.226 -28.197 -16.739 1.00 15.48 59 ARG C O 1
ATOM 1138 N N . VAL C 1 5 ? 7.611 -26.590 -15.976 1.00 14.24 60 VAL C N 1
ATOM 1139 C CA . VAL C 1 5 ? 6.619 -25.531 -16.034 1.00 13.81 60 VAL C CA 1
ATOM 1140 C C . VAL C 1 5 ? 6.163 -25.418 -17.474 1.00 17.41 60 VAL C C 1
ATOM 1141 O O . VAL C 1 5 ? 6.986 -25.461 -18.392 1.00 20.57 60 VAL C O 1
ATOM 1145 N N . GLY C 1 6 ? 4.853 -25.305 -17.672 1.00 14.39 61 GLY C N 1
ATOM 1146 C CA . GLY C 1 6 ? 4.272 -25.263 -19.006 1.00 15.53 61 GLY C CA 1
ATOM 1147 C C . GLY C 1 6 ? 3.715 -26.584 -19.515 1.00 15.37 61 GLY C C 1
ATOM 1148 O O . GLY C 1 6 ? 2.941 -26.604 -20.474 1.00 16.48 61 GLY C O 1
ATOM 1149 N N . GLU C 1 7 ? 4.108 -27.687 -18.881 1.00 10.63 62 GLU C N 1
ATOM 1150 C CA . GLU C 1 7 ? 3.722 -29.026 -19.336 1.00 15.33 62 GLU C CA 1
ATOM 1151 C C . GLU C 1 7 ? 2.244 -29.318 -19.114 1.00 12.89 62 GLU C C 1
ATOM 1152 O O . GLU C 1 7 ? 1.684 -29.013 -18.053 1.00 11.71 62 GLU C O 1
ATOM 1158 N N . ARG C 1 8 ? 1.617 -29.918 -20.131 1.00 11.19 63 ARG C N 1
ATOM 1159 C CA . ARG C 1 8 ? 0.254 -30.408 -20.045 1.00 14.25 63 ARG C CA 1
ATOM 1160 C C . ARG C 1 8 ? 0.282 -31.687 -19.225 1.00 13.03 63 ARG C C 1
ATOM 1161 O O . ARG C 1 8 ? 1.047 -32.617 -19.514 1.00 16.34 63 ARG C O 1
ATOM 1169 N N . VAL C 1 9 ? -0.541 -31.737 -18.192 1.00 6.51 64 VAL C N 1
ATOM 1170 C CA . VAL C 1 9 ? -0.557 -32.915 -17.338 1.00 10.00 64 VAL C CA 1
ATOM 1171 C C . VAL C 1 9 ? -1.950 -33.345 -16.875 1.00 12.59 64 VAL C C 1
ATOM 1172 O O . VAL C 1 9 ? -2.940 -32.629 -17.052 1.00 12.38 64 VAL C O 1
ATOM 1176 N N . TRP C 1 10 ? -2.014 -34.516 -16.243 1.00 12.31 65 TRP C N 1
ATOM 1177 C CA . TRP C 1 10 ? -3.248 -34.943 -15.620 1.00 13.83 65 TRP C CA 1
ATOM 1178 C C . TRP C 1 10 ? -2.956 -35.204 -14.181 1.00 10.66 65 TRP C C 1
ATOM 1179 O O . TRP C 1 10 ? -1.966 -35.857 -13.867 1.00 17.21 65 TRP C O 1
ATOM 1190 N N . VAL C 1 11 ? -3.806 -34.697 -13.303 1.00 10.28 66 VAL C N 1
ATOM 1191 C CA . VAL C 1 11 ? -3.662 -34.988 -11.874 1.00 12.26 66 VAL C CA 1
ATOM 1192 C C . VAL C 1 11 ? -4.452 -36.270 -11.591 1.00 13.71 66 VAL C C 1
ATOM 1193 O O . VAL C 1 11 ? -5.613 -36.392 -12.001 1.00 15.30 66 VAL C O 1
ATOM 1197 N N . ASN C 1 12 ? -3.805 -37.243 -10.939 1.00 14.19 67 ASN C N 1
ATOM 1198 C CA . ASN C 1 12 ? -4.386 -38.568 -10.700 1.00 16.55 67 ASN C CA 1
ATOM 1199 C C . ASN C 1 12 ? -4.892 -39.247 -11.961 1.00 16.84 67 ASN C C 1
ATOM 1200 O O . ASN C 1 12 ? -5.771 -40.094 -11.896 1.00 16.69 67 ASN C O 1
ATOM 1205 N N . GLY C 1 13 ? -4.340 -38.854 -13.104 1.00 15.76 68 GLY C N 1
ATOM 1206 C CA . GLY C 1 13 ? -4.658 -39.499 -14.357 1.00 15.78 68 GLY C CA 1
ATOM 1207 C C . GLY C 1 13 ? -5.950 -39.030 -14.990 1.00 14.50 68 GLY C C 1
ATOM 1208 O O . GLY C 1 13 ? -6.279 -39.463 -16.090 1.00 19.41 68 GLY C O 1
ATOM 1209 N N . ASN C 1 14 ? -6.702 -38.166 -14.317 1.00 11.85 69 ASN C N 1
ATOM 1210 C CA . ASN C 1 14 ? -8.028 -37.828 -14.839 1.00 15.86 69 ASN C CA 1
ATOM 1211 C C . ASN C 1 14 ? -8.454 -36.367 -14.670 1.00 15.28 69 ASN C C 1
ATOM 1212 O O . ASN C 1 14 ? -9.563 -35.994 -15.055 1.00 17.92 69 ASN C O 1
ATOM 1217 N N . LYS C 1 15 ? -7.582 -35.549 -14.093 1.00 11.26 70 LYS C N 1
ATOM 1218 C CA . LYS C 1 15 ? -7.859 -34.125 -13.984 1.00 14.98 70 LYS C CA 1
ATOM 1219 C C . LYS C 1 15 ? -6.824 -33.329 -14.778 1.00 10.54 70 LYS C C 1
ATOM 1220 O O . LYS C 1 15 ? -5.702 -33.083 -14.302 1.00 9.31 70 LYS C O 1
ATOM 1226 N N . PRO C 1 16 ? -7.194 -32.900 -15.986 1.00 16.49 71 PRO C N 1
ATOM 1227 C CA . PRO C 1 16 ? -6.258 -32.165 -16.847 1.00 15.51 71 PRO C CA 1
ATOM 1228 C C . PRO C 1 16 ? -5.951 -30.746 -16.376 1.00 16.89 71 PRO C C 1
ATOM 1229 O O . PRO C 1 16 ? -6.797 -30.064 -15.794 1.00 16.42 71 PRO C O 1
ATOM 1233 N N . GLY C 1 17 ? -4.708 -30.331 -16.592 1.00 14.08 72 GLY C N 1
ATOM 1234 C CA . GLY C 1 17 ? -4.286 -28.959 -16.340 1.00 10.93 72 GLY C CA 1
ATOM 1235 C C . GLY C 1 17 ? -2.908 -28.709 -16.918 1.00 11.33 72 GLY C C 1
ATOM 1236 O O . GLY C 1 17 ? -2.423 -29.501 -17.731 1.00 12.54 72 GLY C O 1
ATOM 1237 N N . PHE C 1 18 ? -2.268 -27.608 -16.499 1.00 7.93 73 PHE C N 1
ATOM 1238 C CA . PHE C 1 18 ? -0.919 -27.322 -16.921 1.00 8.33 73 PHE C CA 1
ATOM 1239 C C . PHE C 1 18 ? -0.105 -27.028 -15.694 1.00 8.88 73 PHE C C 1
ATOM 1240 O O . PHE C 1 18 ? -0.596 -26.400 -14.746 1.00 7.91 73 PHE C O 1
ATOM 1248 N N . ILE C 1 19 ? 1.148 -27.462 -15.713 1.00 8.01 74 ILE C N 1
ATOM 1249 C CA . ILE C 1 19 ? 2.070 -27.068 -14.643 1.00 6.95 74 ILE C CA 1
ATOM 1250 C C . ILE C 1 19 ? 2.410 -25.575 -14.749 1.00 11.57 74 ILE C C 1
ATOM 1251 O O . ILE C 1 19 ? 2.773 -25.088 -15.830 1.00 10.09 74 ILE C O 1
ATOM 1256 N N . GLN C 1 20 ? 2.286 -24.837 -13.638 1.00 11.95 75 GLN C N 1
ATOM 1257 C CA . GLN C 1 20 ? 2.610 -23.402 -13.654 1.00 10.23 75 GLN C CA 1
ATOM 1258 C C . GLN C 1 20 ? 3.669 -23.102 -12.630 1.00 11.82 75 GLN C C 1
ATOM 1259 O O . GLN C 1 20 ? 4.200 -21.994 -12.622 1.00 10.20 75 GLN C O 1
ATOM 1265 N N . PHE C 1 21 ? 3.964 -24.081 -11.775 1.00 9.40 76 PHE C N 1
ATOM 1266 C CA . PHE C 1 21 ? 4.960 -23.928 -10.707 1.00 9.70 76 PHE C CA 1
ATOM 1267 C C . PHE C 1 21 ? 5.549 -25.288 -10.326 1.00 11.60 76 PHE C C 1
ATOM 1268 O O . PHE C 1 21 ? 4.844 -26.282 -10.277 1.00 10.14 76 PHE C O 1
ATOM 1276 N N . LEU C 1 22 ? 6.847 -25.317 -10.048 1.00 12.33 77 LEU C N 1
ATOM 1277 C CA . LEU C 1 22 ? 7.518 -26.525 -9.632 1.00 14.83 77 LEU C CA 1
ATOM 1278 C C . LEU C 1 22 ? 8.593 -26.152 -8.646 1.00 13.83 77 LEU C C 1
ATOM 1279 O O . LEU C 1 22 ? 9.522 -25.433 -9.004 1.00 14.61 77 LEU C O 1
ATOM 1284 N N . GLY C 1 23 ? 8.479 -26.613 -7.408 1.00 10.58 78 GLY C N 1
ATOM 1285 C CA . GLY C 1 23 ? 9.551 -26.362 -6.452 1.00 13.71 78 GLY C CA 1
ATOM 1286 C C . GLY C 1 23 ? 9.141 -26.458 -4.995 1.00 11.45 78 GLY C C 1
ATOM 1287 O O . GLY C 1 23 ? 8.067 -26.934 -4.662 1.00 13.70 78 GLY C O 1
ATOM 1288 N N . GLU C 1 24 ? 10.009 -25.973 -4.107 1.00 11.40 79 GLU C N 1
ATOM 1289 C CA . GLU C 1 24 ? 9.688 -26.021 -2.694 1.00 10.68 79 GLU C CA 1
ATOM 1290 C C . GLU C 1 24 ? 8.742 -24.868 -2.371 1.00 10.56 79 GLU C C 1
ATOM 1291 O O . GLU C 1 24 ? 8.629 -23.927 -3.134 1.00 10.69 79 GLU C O 1
ATOM 1297 N N . THR C 1 25 ? 8.077 -24.940 -1.230 1.00 13.28 80 THR C N 1
ATOM 1298 C CA . THR C 1 25 ? 7.096 -23.927 -0.870 1.00 13.30 80 THR C CA 1
ATOM 1299 C C . THR C 1 25 ? 7.210 -23.607 0.608 1.00 17.49 80 THR C C 1
ATOM 1300 O O . THR C 1 25 ? 7.999 -24.224 1.318 1.00 21.88 80 THR C O 1
ATOM 1304 N N . GLN C 1 26 ? 6.376 -22.687 1.082 1.00 14.76 81 GLN C N 1
ATOM 1305 C CA . GLN C 1 26 ? 6.385 -22.323 2.492 1.00 18.87 81 GLN C CA 1
ATOM 1306 C C . GLN C 1 26 ? 5.422 -23.152 3.334 1.00 18.43 81 GLN C C 1
ATOM 1307 O O . GLN C 1 26 ? 5.484 -23.109 4.566 1.00 16.67 81 GLN C O 1
ATOM 1313 N N . PHE C 1 27 ? 4.524 -23.891 2.682 1.00 17.98 82 PHE C N 1
ATOM 1314 C CA . PHE C 1 27 ? 3.442 -24.565 3.387 1.00 20.37 82 PHE C CA 1
ATOM 1315 C C . PHE C 1 27 ? 3.715 -26.023 3.819 1.00 17.98 82 PHE C C 1
ATOM 1316 O O . PHE C 1 27 ? 3.080 -26.522 4.750 1.00 19.20 82 PHE C O 1
ATOM 1324 N N . ALA C 1 28 ? 4.662 -26.691 3.163 1.00 14.86 83 ALA C N 1
ATOM 1325 C CA . ALA C 1 28 ? 4.986 -28.079 3.487 1.00 12.31 83 ALA C CA 1
ATOM 1326 C C . ALA C 1 28 ? 6.292 -28.457 2.810 1.00 12.55 83 ALA C C 1
ATOM 1327 O O . ALA C 1 28 ? 6.638 -27.895 1.783 1.00 14.88 83 ALA C O 1
ATOM 1329 N N . PRO C 1 29 ? 7.041 -29.396 3.387 1.00 14.58 84 PRO C N 1
ATOM 1330 C CA . PRO C 1 29 ? 8.361 -29.764 2.855 1.00 16.60 84 PRO C CA 1
ATOM 1331 C C . PRO C 1 29 ? 8.313 -30.493 1.516 1.00 15.25 84 PRO C C 1
ATOM 1332 O O . PRO C 1 29 ? 7.255 -30.953 1.093 1.00 18.09 84 PRO C O 1
ATOM 1336 N N . GLY C 1 30 ? 9.461 -30.604 0.855 1.00 17.36 85 GLY C N 1
ATOM 1337 C CA . GLY C 1 30 ? 9.541 -31.365 -0.381 1.00 18.71 85 GLY C CA 1
ATOM 1338 C C . GLY C 1 30 ? 9.083 -30.611 -1.627 1.00 16.92 85 GLY C C 1
ATOM 1339 O O . GLY C 1 30 ? 8.833 -29.396 -1.591 1.00 17.09 85 GLY C O 1
ATOM 1340 N N . GLN C 1 31 ? 8.983 -31.325 -2.748 1.00 17.68 86 GLN C N 1
ATOM 1341 C CA . GLN C 1 31 ? 8.613 -30.680 -4.011 1.00 17.94 86 GLN C CA 1
ATOM 1342 C C . GLN C 1 31 ? 7.116 -30.610 -4.191 1.00 14.30 86 GLN C C 1
ATOM 1343 O O . GLN C 1 31 ? 6.407 -31.562 -3.884 1.00 16.65 86 GLN C O 1
ATOM 1349 N N . TRP C 1 32 ? 6.651 -29.488 -4.746 1.00 10.97 87 TRP C N 1
ATOM 1350 C CA . TRP C 1 32 ? 5.260 -29.288 -5.080 1.00 10.93 87 TRP C CA 1
ATOM 1351 C C . TRP C 1 32 ? 5.127 -28.831 -6.538 1.00 10.81 87 TRP C C 1
ATOM 1352 O O . TRP C 1 32 ? 5.958 -28.087 -7.042 1.00 11.54 87 TRP C O 1
ATOM 1363 N N . ALA C 1 33 ? 4.091 -29.330 -7.220 1.00 9.41 88 ALA C N 1
ATOM 1364 C CA . ALA C 1 33 ? 3.756 -28.859 -8.545 1.00 12.22 88 ALA C CA 1
ATOM 1365 C C . ALA C 1 33 ? 2.456 -28.084 -8.392 1.00 10.94 88 ALA C C 1
ATOM 1366 O O . ALA C 1 33 ? 1.513 -28.588 -7.823 1.00 11.32 88 ALA C O 1
ATOM 1368 N N . GLY C 1 34 ? 2.450 -26.831 -8.848 1.00 9.67 89 GLY C N 1
ATOM 1369 C CA . GLY C 1 34 ? 1.248 -26.022 -8.861 1.00 9.70 89 GLY C CA 1
ATOM 1370 C C . GLY C 1 34 ? 0.677 -26.102 -10.263 1.00 12.37 89 GLY C C 1
ATOM 1371 O O . GLY C 1 34 ? 1.374 -25.866 -11.259 1.00 8.72 89 GLY C O 1
ATOM 1372 N N . ILE C 1 35 ? -0.606 -26.422 -10.335 1.00 8.77 90 ILE C N 1
ATOM 1373 C CA . ILE C 1 35 ? -1.247 -26.783 -11.585 1.00 9.09 90 ILE C CA 1
ATOM 1374 C C . ILE C 1 35 ? -2.411 -25.845 -11.779 1.00 9.67 90 ILE C C 1
ATOM 1375 O O . ILE C 1 35 ? -3.113 -25.539 -10.806 1.00 8.51 90 ILE C O 1
ATOM 1380 N N . VAL C 1 36 ? -2.621 -25.370 -13.017 1.00 7.59 91 VAL C N 1
ATOM 1381 C CA . VAL C 1 36 ? -3.875 -24.717 -13.318 1.00 9.22 91 VAL C CA 1
ATOM 1382 C C . VAL C 1 36 ? -4.728 -25.769 -14.030 1.00 9.69 91 VAL C C 1
ATOM 1383 O O . VAL C 1 36 ? -4.321 -26.318 -15.072 1.00 9.06 91 VAL C O 1
ATOM 1387 N N . LEU C 1 37 ? -5.874 -26.070 -13.431 1.00 10.16 92 LEU C N 1
ATOM 1388 C CA . LEU C 1 37 ? -6.787 -27.116 -13.921 1.00 12.01 92 LEU C CA 1
ATOM 1389 C C . LEU C 1 37 ? -7.671 -26.582 -15.027 1.00 10.30 92 LEU C C 1
ATOM 1390 O O . LEU C 1 37 ? -7.982 -25.380 -15.048 1.00 11.55 92 LEU C O 1
ATOM 1395 N N . ASP C 1 38 ? -8.083 -27.454 -15.957 1.00 10.04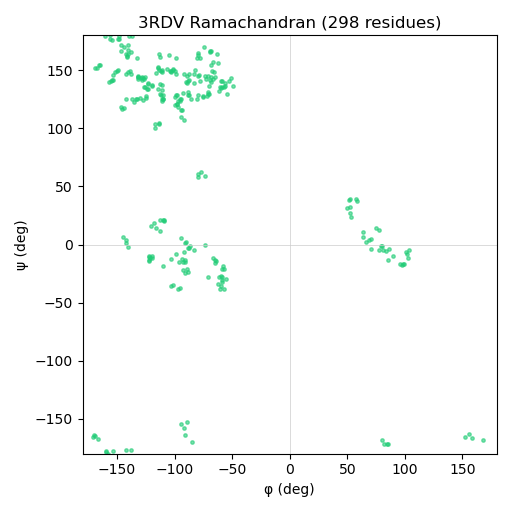 93 ASP C N 1
ATOM 1396 C CA . ASP C 1 38 ? -9.073 -27.046 -16.953 1.00 12.24 93 ASP C CA 1
ATOM 1397 C C . ASP C 1 38 ? -10.401 -26.675 -16.297 1.00 15.01 93 ASP C C 1
ATOM 1398 O O . ASP C 1 38 ? -11.103 -25.773 -16.760 1.00 16.31 93 ASP C O 1
ATOM 1403 N N . GLU C 1 39 ? -10.749 -27.350 -15.212 1.00 13.85 94 GLU C N 1
ATOM 1404 C CA . GLU C 1 39 ? -12.059 -27.136 -14.595 1.00 15.80 94 GLU C CA 1
ATOM 1405 C C . GLU C 1 39 ? -11.879 -26.528 -13.227 1.00 14.62 94 GLU C C 1
ATOM 1406 O O . GLU C 1 39 ? -10.856 -26.734 -12.597 1.00 15.13 94 GLU C O 1
ATOM 1412 N N . PRO C 1 40 ? -12.871 -25.760 -12.754 1.00 17.05 95 PRO C N 1
ATOM 1413 C CA . PRO C 1 40 ? -12.748 -25.056 -11.466 1.00 17.13 95 PRO C CA 1
ATOM 1414 C C . PRO C 1 40 ? -13.002 -25.958 -10.256 1.00 17.67 95 PRO C C 1
ATOM 1415 O O . PRO C 1 40 ? -13.858 -25.686 -9.413 1.00 19.68 95 PRO C O 1
ATOM 1419 N N . ILE C 1 41 ? -12.213 -27.012 -10.154 1.00 12.50 96 ILE C N 1
ATOM 1420 C CA . ILE C 1 41 ? -12.379 -27.989 -9.094 1.00 16.32 96 ILE C CA 1
ATOM 1421 C C . ILE C 1 41 ? -11.204 -27.965 -8.112 1.00 16.40 96 ILE C C 1
ATOM 1422 O O . ILE C 1 41 ? -11.047 -28.873 -7.263 1.00 18.00 96 ILE C O 1
ATOM 1427 N N . GLY C 1 42 ? -10.383 -26.927 -8.241 1.00 14.10 97 GLY C N 1
ATOM 1428 C CA . GLY C 1 42 ? -9.189 -26.760 -7.436 1.00 14.08 97 GLY C CA 1
ATOM 1429 C C . GLY C 1 42 ? -9.474 -26.092 -6.114 1.00 18.59 97 GLY C C 1
ATOM 1430 O O . GLY C 1 42 ? -10.635 -25.928 -5.722 1.00 20.87 97 GLY C O 1
ATOM 1431 N N . LYS C 1 43 ? -8.402 -25.716 -5.425 1.00 20.40 98 LYS C N 1
ATOM 1432 C CA . LYS C 1 43 ? -8.494 -25.110 -4.103 1.00 22.53 98 LYS C CA 1
ATOM 1433 C C . LYS C 1 43 ? -8.120 -23.630 -4.044 1.00 21.26 98 LYS C C 1
ATOM 1434 O O . LYS C 1 43 ? -8.486 -22.957 -3.093 1.00 21.79 98 LYS C O 1
ATOM 1440 N N . ASN C 1 44 ? -7.411 -23.110 -5.044 1.00 16.32 99 ASN C N 1
ATOM 1441 C CA . ASN C 1 44 ? -6.795 -21.789 -4.883 1.00 16.97 99 ASN C CA 1
ATOM 1442 C C . ASN C 1 44 ? -6.593 -21.048 -6.200 1.00 16.89 99 ASN C C 1
ATOM 1443 O O . ASN C 1 44 ? -6.994 -21.550 -7.251 1.00 16.55 99 ASN C O 1
ATOM 1448 N N . ASP C 1 45 ? -5.988 -19.859 -6.135 1.00 14.89 100 ASP C N 1
ATOM 1449 C CA . ASP C 1 45 ? -5.664 -19.072 -7.327 1.00 14.14 100 ASP C CA 1
ATOM 1450 C C . ASP C 1 45 ? -4.163 -19.021 -7.597 1.00 13.09 100 ASP C C 1
ATOM 1451 O O . ASP C 1 45 ? -3.684 -18.140 -8.300 1.00 14.90 100 ASP C O 1
ATOM 1456 N N . GLY C 1 46 ? -3.426 -19.976 -7.041 1.00 10.26 101 GLY C N 1
ATOM 1457 C CA . GLY C 1 46 ? -1.984 -20.028 -7.189 1.00 9.19 101 GLY C CA 1
ATOM 1458 C C . GLY C 1 46 ? -1.283 -19.544 -5.933 1.00 7.97 101 GLY C C 1
ATOM 1459 O O . GLY C 1 46 ? -0.054 -19.576 -5.853 1.00 10.89 101 GLY C O 1
ATOM 1460 N N . SER C 1 47 ? -2.062 -19.073 -4.959 1.00 11.36 102 SER C N 1
ATOM 1461 C CA . SER C 1 47 ? -1.506 -18.636 -3.674 1.00 12.77 102 SER C CA 1
ATOM 1462 C C . SER C 1 47 ? -2.017 -19.524 -2.522 1.00 16.11 102 SER C C 1
ATOM 1463 O O . SER C 1 47 ? -3.133 -20.033 -2.571 1.00 15.91 102 SER C O 1
ATOM 1466 N N . VAL C 1 48 ? -1.183 -19.716 -1.503 1.00 14.59 103 VAL C N 1
ATOM 1467 C CA . VAL C 1 48 ? -1.556 -20.491 -0.314 1.00 15.84 103 VAL C CA 1
ATOM 1468 C C . VAL C 1 48 ? -1.118 -19.670 0.885 1.00 16.96 103 VAL C C 1
ATOM 1469 O O . VAL C 1 48 ? 0.046 -19.291 0.969 1.00 15.48 103 VAL C O 1
ATOM 1473 N N . ALA C 1 49 ? -2.049 -19.399 1.797 1.00 18.15 104 ALA C N 1
ATOM 1474 C CA . ALA C 1 49 ? -1.771 -18.585 2.983 1.00 19.46 104 ALA C CA 1
ATOM 1475 C C . ALA C 1 49 ? -1.132 -17.242 2.624 1.00 21.92 104 ALA C C 1
ATOM 1476 O O . ALA C 1 49 ? -0.233 -16.766 3.317 1.00 24.32 104 ALA C O 1
ATOM 1478 N N . GLY C 1 50 ? -1.608 -16.636 1.539 1.00 18.16 105 GLY C N 1
ATOM 1479 C CA . GLY C 1 50 ? -1.153 -15.324 1.134 1.00 19.22 105 GLY C CA 1
ATOM 1480 C C . GLY C 1 50 ? 0.105 -15.344 0.292 1.00 21.05 105 GLY C C 1
ATOM 1481 O O . GLY C 1 50 ? 0.454 -14.331 -0.321 1.00 23.80 105 GLY C O 1
ATOM 1482 N N . VAL C 1 51 ? 0.789 -16.488 0.253 1.00 16.59 106 VAL C N 1
ATOM 1483 C CA . VAL C 1 51 ? 2.051 -16.581 -0.471 1.00 15.31 106 VAL C CA 1
ATOM 1484 C C . VAL C 1 51 ? 1.805 -16.890 -1.939 1.00 14.30 106 VAL C C 1
ATOM 1485 O O . VAL C 1 51 ? 1.133 -17.882 -2.268 1.00 14.45 106 VAL C O 1
ATOM 1489 N N . ARG C 1 52 ? 2.350 -16.050 -2.819 1.00 14.26 107 ARG C N 1
ATOM 1490 C CA . ARG C 1 52 ? 2.061 -16.137 -4.244 1.00 13.93 107 ARG C CA 1
ATOM 1491 C C . ARG C 1 52 ? 3.074 -17.016 -4.982 1.00 13.68 107 ARG C C 1
ATOM 1492 O O . ARG C 1 52 ? 4.215 -16.612 -5.172 1.00 13.26 107 ARG C O 1
ATOM 1500 N N . TYR C 1 53 ? 2.649 -18.219 -5.394 1.00 9.99 108 TYR C N 1
ATOM 1501 C CA . TYR C 1 53 ? 3.524 -19.115 -6.151 1.00 9.13 108 TYR C CA 1
ATOM 1502 C C . TYR C 1 53 ? 3.306 -19.029 -7.656 1.00 12.53 108 TYR C C 1
ATOM 1503 O O . TYR C 1 53 ? 4.253 -19.141 -8.432 1.00 15.15 108 TYR C O 1
ATOM 1512 N N . PHE C 1 54 ? 2.048 -18.878 -8.063 1.00 9.80 109 PHE C N 1
ATOM 1513 C CA . PHE C 1 54 ? 1.724 -18.605 -9.446 1.00 10.07 109 PHE C CA 1
ATOM 1514 C C . PHE C 1 54 ? 0.398 -17.891 -9.467 1.00 11.40 109 PHE C C 1
ATOM 1515 O O . PHE C 1 54 ? -0.214 -17.681 -8.407 1.00 10.70 109 PHE C O 1
ATOM 1523 N N . GLN C 1 55 ? -0.033 -17.481 -10.656 1.00 9.06 110 GLN C N 1
ATOM 1524 C CA . GLN C 1 55 ? -1.314 -16.812 -10.742 1.00 11.77 110 GLN C CA 1
ATOM 1525 C C . GLN C 1 55 ? -2.245 -17.491 -11.726 1.00 14.24 110 GLN C C 1
ATOM 1526 O O . GLN C 1 55 ? -1.909 -17.709 -12.895 1.00 16.55 110 GLN C O 1
ATOM 1532 N N . CYS C 1 56 ? -3.421 -17.819 -11.241 1.00 10.99 111 CYS C N 1
ATOM 1533 C CA . CYS C 1 56 ? -4.458 -18.363 -12.127 1.00 12.47 111 CYS C CA 1
ATOM 1534 C C . CYS C 1 56 ? -5.838 -17.938 -11.680 1.00 15.19 111 CYS C C 1
ATOM 1535 O O . CYS C 1 56 ? -6.005 -17.311 -10.620 1.00 15.51 111 CYS C O 1
ATOM 1538 N N . GLU C 1 57 ? -6.835 -18.242 -12.511 1.00 17.92 112 GLU C N 1
ATOM 1539 C CA . GLU C 1 57 ? -8.205 -17.935 -12.170 1.00 22.16 112 GLU C CA 1
ATOM 1540 C C . GLU C 1 57 ? -8.520 -18.670 -10.884 1.00 23.10 112 GLU C C 1
ATOM 1541 O O . GLU C 1 57 ? -8.087 -19.798 -10.695 1.00 20.66 112 GLU C O 1
ATOM 1543 N N . PRO C 1 58 ? -9.274 -18.030 -9.989 1.00 24.29 113 PRO C N 1
ATOM 1544 C CA . PRO C 1 58 ? -9.689 -18.636 -8.723 1.00 22.52 113 PRO C CA 1
ATOM 1545 C C . PRO C 1 58 ? -10.329 -20.004 -8.922 1.00 24.17 113 PRO C C 1
ATOM 1546 O O . PRO C 1 58 ? -11.046 -20.214 -9.905 1.00 22.71 113 PRO C O 1
ATOM 1550 N N . LEU C 1 59 ? -10.065 -20.909 -7.982 1.00 21.50 114 LEU C N 1
ATOM 1551 C CA . LEU C 1 59 ? -10.619 -22.254 -7.984 1.00 19.85 114 LEU C CA 1
ATOM 1552 C C . LEU C 1 59 ? -10.043 -23.132 -9.078 1.00 18.32 114 LEU C C 1
ATOM 1553 O O . LEU C 1 59 ? -10.488 -24.258 -9.261 1.00 18.21 114 LEU C O 1
ATOM 1558 N N . LYS C 1 60 ? -9.073 -22.619 -9.818 1.00 17.59 115 LYS C N 1
ATOM 1559 C CA . LYS C 1 60 ? -8.425 -23.454 -10.814 1.00 17.62 115 LYS C CA 1
ATOM 1560 C C . LYS C 1 60 ? -7.057 -23.954 -10.396 1.00 15.36 115 LYS C C 1
ATOM 1561 O O . LYS C 1 60 ? -6.494 -24.843 -11.041 1.00 15.53 115 LYS C O 1
ATOM 1567 N N . GLY C 1 61 ? -6.504 -23.388 -9.331 1.00 10.02 116 GLY C N 1
ATOM 1568 C CA . GLY C 1 61 ? -5.207 -23.854 -8.897 1.00 8.24 116 GLY C CA 1
ATOM 1569 C C . GLY C 1 61 ? -5.224 -24.961 -7.853 1.00 13.08 116 GLY C C 1
ATOM 1570 O O . GLY C 1 61 ? -6.093 -25.015 -6.993 1.00 11.01 116 GLY C O 1
ATOM 1571 N N . ILE C 1 62 ? -4.233 -25.837 -7.927 1.00 7.69 117 ILE C N 1
ATOM 1572 C CA . ILE C 1 62 ? -4.011 -26.812 -6.870 1.00 12.42 117 ILE C CA 1
ATOM 1573 C C . ILE C 1 62 ? -2.524 -27.110 -6.810 1.00 14.89 117 ILE C C 1
ATOM 1574 O O . ILE C 1 62 ? -1.825 -27.009 -7.830 1.00 13.24 117 ILE C O 1
ATOM 1579 N N . PHE C 1 63 ? -2.039 -27.449 -5.612 1.00 9.63 118 PHE C N 1
ATOM 1580 C CA . PHE C 1 63 ? -0.687 -27.922 -5.445 1.00 8.47 118 PHE C CA 1
ATOM 1581 C C . PHE C 1 63 ? -0.737 -29.393 -5.062 1.00 13.18 118 PHE C C 1
ATOM 1582 O O . PHE C 1 63 ? -1.486 -29.791 -4.168 1.00 14.45 118 PHE C O 1
ATOM 1590 N N . THR C 1 64 ? 0.085 -30.192 -5.731 1.00 9.63 119 THR C N 1
ATOM 1591 C CA . THR C 1 64 ? 0.123 -31.598 -5.441 1.00 11.42 119 THR C CA 1
ATOM 1592 C C . THR C 1 64 ? 1.523 -32.119 -5.641 1.00 14.83 119 THR C C 1
ATOM 1593 O O . THR C 1 64 ? 2.347 -31.468 -6.236 1.00 14.86 119 THR C O 1
ATOM 1597 N N . ARG C 1 65 ? 1.783 -33.323 -5.156 1.00 12.10 120 ARG C N 1
ATOM 1598 C CA . ARG C 1 65 ? 3.088 -33.915 -5.356 1.00 10.33 120 ARG C CA 1
ATOM 1599 C C . ARG C 1 65 ? 3.323 -34.264 -6.806 1.00 9.20 120 ARG C C 1
ATOM 1600 O O . ARG C 1 65 ? 2.418 -34.722 -7.504 1.00 10.75 120 ARG C O 1
ATOM 1608 N N . PRO C 1 66 ? 4.562 -34.107 -7.265 1.00 15.53 121 PRO C N 1
ATOM 1609 C CA . PRO C 1 66 ? 4.819 -34.464 -8.656 1.00 17.79 121 PRO C CA 1
ATOM 1610 C C . PRO C 1 66 ? 4.490 -35.911 -8.955 1.00 20.37 121 PRO C C 1
ATOM 1611 O O . PRO C 1 66 ? 4.159 -36.219 -10.092 1.00 17.27 121 PRO C O 1
ATOM 1615 N N . SER C 1 67 ? 4.576 -36.786 -7.955 1.00 21.67 122 SER C N 1
ATOM 1616 C CA . SER C 1 67 ? 4.300 -38.203 -8.179 1.00 23.38 122 SER C CA 1
ATOM 1617 C C . SER C 1 67 ? 2.838 -38.479 -8.519 1.00 20.75 122 SER C C 1
ATOM 1618 O O . SER C 1 67 ? 2.508 -39.583 -8.908 1.00 19.35 122 SER C O 1
ATOM 1621 N N . LYS C 1 68 ? 1.964 -37.495 -8.350 1.00 15.88 123 LYS C N 1
ATOM 1622 C CA . LYS C 1 68 ? 0.554 -37.662 -8.667 1.00 13.46 123 LYS C CA 1
ATOM 1623 C C . LYS C 1 68 ? 0.236 -37.327 -10.129 1.00 15.85 123 LYS C C 1
ATOM 1624 O O . LYS C 1 68 ? -0.901 -37.510 -10.576 1.00 15.45 123 LYS C O 1
ATOM 1630 N N . LEU C 1 69 ? 1.245 -36.886 -10.876 1.00 15.01 124 LEU C N 1
ATOM 1631 C CA . LEU C 1 69 ? 1.047 -36.351 -12.237 1.00 10.88 124 LEU C CA 1
ATOM 1632 C C . LEU C 1 69 ? 1.453 -37.333 -13.318 1.00 15.72 124 LEU C C 1
ATOM 1633 O O . LEU C 1 69 ? 2.357 -38.168 -13.110 1.00 14.74 124 LEU C O 1
ATOM 1638 N N . THR C 1 70 ? 0.764 -37.228 -14.462 1.00 12.48 125 THR C N 1
ATOM 1639 C CA . THR C 1 70 ? 1.140 -37.908 -15.694 1.00 11.77 125 THR C CA 1
ATOM 1640 C C . THR C 1 70 ? 1.236 -36.908 -16.846 1.00 19.47 125 THR C C 1
ATOM 1641 O O . THR C 1 70 ? 0.406 -36.002 -16.957 1.00 15.02 125 THR C O 1
ATOM 1645 N N . ARG C 1 71 ? 2.217 -37.103 -17.725 1.00 22.05 126 ARG C N 1
ATOM 1646 C CA . ARG C 1 71 ? 2.393 -36.232 -18.881 1.00 31.16 126 ARG C CA 1
ATOM 1647 C C . ARG C 1 71 ? 1.629 -36.739 -20.098 1.00 37.76 126 ARG C C 1
ATOM 1648 O O . ARG C 1 71 ? 0.747 -37.583 -19.985 1.00 37.71 126 ARG C O 1
ATOM 1650 N N . LYS C 1 72 ? 1.984 -36.212 -21.265 1.00 45.05 127 LYS C N 1
ATOM 1651 C CA . LYS C 1 72 ? 1.332 -36.576 -22.522 1.00 48.52 127 LYS C CA 1
ATOM 1652 C C . LYS C 1 72 ? 0.119 -35.689 -22.788 1.00 48.44 127 LYS C C 1
ATOM 1653 O O . LYS C 1 72 ? 0.224 -34.669 -23.471 1.00 50.17 127 LYS C O 1
ATOM 1655 N N . ASP D 1 1 ? 2.785 -14.381 4.929 1.00 66.25 56 ASP D N 1
ATOM 1656 C CA . ASP D 1 1 ? 2.050 -13.222 4.434 1.00 63.92 56 ASP D CA 1
ATOM 1657 C C . ASP D 1 1 ? 0.711 -13.057 5.155 1.00 54.98 56 ASP D C 1
ATOM 1658 O O . ASP D 1 1 ? 0.460 -12.029 5.779 1.00 55.02 56 ASP D O 1
ATOM 1663 N N . ASP D 1 2 ? -0.154 -14.060 5.066 1.00 47.21 57 ASP D N 1
ATOM 1664 C CA . ASP D 1 2 ? -1.408 -14.014 5.807 1.00 39.28 57 ASP D CA 1
ATOM 1665 C C . ASP D 1 2 ? -1.131 -14.105 7.305 1.00 30.25 57 ASP D C 1
ATOM 1666 O O . ASP D 1 2 ? -0.150 -14.723 7.721 1.00 26.31 57 ASP D O 1
ATOM 1671 N N . PHE D 1 3 ? -1.988 -13.480 8.107 1.00 25.86 58 PHE D N 1
ATOM 1672 C CA . PHE D 1 3 ? -1.962 -13.661 9.558 1.00 22.54 58 PHE D CA 1
ATOM 1673 C C . PHE D 1 3 ? -2.534 -15.039 9.907 1.00 21.33 58 PHE D C 1
ATOM 1674 O O . PHE D 1 3 ? -3.076 -15.726 9.039 1.00 22.83 58 PHE D O 1
ATOM 1682 N N . ARG D 1 4 ? -2.400 -15.441 11.171 1.00 18.95 59 ARG D N 1
ATOM 1683 C CA . ARG D 1 4 ? -2.887 -16.742 11.636 1.00 21.33 59 ARG D CA 1
ATOM 1684 C C . ARG D 1 4 ? -3.687 -16.561 12.908 1.00 19.35 59 ARG D C 1
ATOM 1685 O O . ARG D 1 4 ? -3.341 -15.724 13.732 1.00 18.98 59 ARG D O 1
ATOM 1693 N N . VAL D 1 5 ? -4.729 -17.371 13.088 1.00 14.33 60 VAL D N 1
ATOM 1694 C CA . VAL D 1 5 ? -5.431 -17.411 14.356 1.00 11.33 60 VAL D CA 1
ATOM 1695 C C . VAL D 1 5 ? -4.453 -17.805 15.451 1.00 12.17 60 VAL D C 1
ATOM 1696 O O . VAL D 1 5 ? -3.616 -18.697 15.273 1.00 16.53 60 VAL D O 1
ATOM 1700 N N . GLY D 1 6 ? -4.531 -17.098 16.571 1.00 14.31 61 GLY D N 1
ATOM 1701 C CA . GLY D 1 6 ? -3.621 -17.313 17.679 1.00 15.18 61 GLY D CA 1
ATOM 1702 C C . GLY D 1 6 ? -2.470 -16.324 17.762 1.00 16.07 61 GLY D C 1
ATOM 1703 O O . GLY D 1 6 ? -1.836 -16.219 18.814 1.00 15.24 61 GLY D O 1
ATOM 1704 N N . GLU D 1 7 ? -2.196 -15.589 16.678 1.00 11.55 62 GLU D N 1
ATOM 1705 C CA . GLU D 1 7 ? -1.057 -14.678 16.677 1.00 13.13 62 GLU D CA 1
ATOM 1706 C C . GLU D 1 7 ? -1.267 -13.485 17.592 1.00 13.28 62 GLU D C 1
ATOM 1707 O O . GLU D 1 7 ? -2.369 -12.918 17.696 1.00 12.65 62 GLU D O 1
ATOM 1713 N N . ARG D 1 8 ? -0.180 -13.104 18.252 1.00 10.81 63 ARG D N 1
ATOM 1714 C CA . ARG D 1 8 ? -0.137 -11.910 19.071 1.00 12.68 63 ARG D CA 1
ATOM 1715 C C . ARG D 1 8 ? 0.048 -10.740 18.116 1.00 10.84 63 ARG D C 1
ATOM 1716 O O . ARG D 1 8 ? 0.908 -10.776 17.228 1.00 12.11 63 ARG D O 1
ATOM 1724 N N . VAL D 1 9 ? -0.802 -9.730 18.252 1.00 7.54 64 VAL D N 1
ATOM 1725 C CA . VAL D 1 9 ? -0.749 -8.588 17.338 1.00 11.60 64 VAL D CA 1
ATOM 1726 C C . VAL D 1 9 ? -0.985 -7.246 18.022 1.00 12.08 64 VAL D C 1
ATOM 1727 O O . VAL D 1 9 ? -1.452 -7.188 19.156 1.00 14.66 64 VAL D O 1
ATOM 1731 N N . TRP D 1 10 ? -0.693 -6.168 17.299 1.00 11.23 65 TRP D N 1
ATOM 1732 C CA . TRP D 1 10 ? -1.141 -4.842 17.691 1.00 15.99 65 TRP D CA 1
ATOM 1733 C C . TRP D 1 10 ? -2.119 -4.324 16.672 1.00 11.04 65 TRP D C 1
ATOM 1734 O O . TRP D 1 10 ? -1.864 -4.398 15.468 1.00 14.47 65 TRP D O 1
ATOM 1745 N N . VAL D 1 11 ? -3.218 -3.772 17.157 1.00 10.37 66 VAL D N 1
ATOM 1746 C CA . VAL D 1 11 ? -4.132 -3.026 16.291 1.00 14.55 66 VAL D CA 1
ATOM 1747 C C . VAL D 1 11 ? -3.638 -1.584 16.268 1.00 13.97 66 VAL D C 1
ATOM 1748 O O . VAL D 1 11 ? -3.353 -0.997 17.317 1.00 13.86 66 VAL D O 1
ATOM 1752 N N . ASN D 1 12 ? -3.515 -1.018 15.071 1.00 13.08 67 ASN D N 1
ATOM 1753 C CA . ASN D 1 12 ? -2.938 0.322 14.878 1.00 16.59 67 ASN D CA 1
ATOM 1754 C C . ASN D 1 12 ? -1.614 0.530 15.584 1.00 18.59 67 ASN D C 1
ATOM 1755 O O . ASN D 1 12 ? -1.286 1.642 15.998 1.00 18.93 67 ASN D O 1
ATOM 1760 N N . GLY D 1 13 ? -0.849 -0.547 15.706 1.00 16.19 68 GLY D N 1
ATOM 1761 C CA . GLY D 1 13 ? 0.447 -0.488 16.343 1.00 15.95 68 GLY D CA 1
ATOM 1762 C C . GLY D 1 13 ? 0.466 -0.175 17.822 1.00 17.26 68 GLY D C 1
ATOM 1763 O O . GLY D 1 13 ? 1.553 -0.064 18.394 1.00 16.60 68 GLY D O 1
ATOM 1764 N N . ASN D 1 14 ? -0.685 -0.009 18.467 1.00 12.82 69 ASN D N 1
ATOM 1765 C CA . ASN D 1 14 ? -0.614 0.329 19.899 1.00 17.24 69 ASN D CA 1
ATOM 1766 C C . ASN D 1 14 ? -1.638 -0.328 20.827 1.00 15.60 69 ASN D C 1
ATOM 1767 O O . ASN D 1 14 ? -1.624 -0.086 22.043 1.00 16.40 69 ASN D O 1
ATOM 1772 N N . LYS D 1 15 ? -2.533 -1.121 20.256 1.00 13.74 70 LYS D N 1
ATOM 1773 C CA . LYS D 1 15 ? -3.503 -1.851 21.048 1.00 15.69 70 LYS D CA 1
ATOM 1774 C C . LYS D 1 15 ? -3.229 -3.349 20.934 1.00 10.42 70 LYS D C 1
ATOM 1775 O O . LYS D 1 15 ? -3.536 -3.969 19.918 1.00 11.88 70 LYS D O 1
ATOM 1781 N N . PRO D 1 16 ? -2.653 -3.951 21.989 1.00 15.82 71 PRO D N 1
ATOM 1782 C CA . PRO D 1 16 ? -2.221 -5.345 21.911 1.00 13.57 71 PRO D CA 1
ATOM 1783 C C . PRO D 1 16 ? -3.375 -6.337 22.074 1.00 13.23 71 PRO D C 1
ATOM 1784 O O . PRO D 1 16 ? -4.325 -6.060 22.808 1.00 14.15 71 PRO D O 1
ATOM 1788 N N . GLY D 1 17 ? -3.291 -7.465 21.383 1.00 11.58 72 GLY D N 1
ATOM 1789 C CA . GLY D 1 17 ? -4.293 -8.527 21.516 1.00 10.61 72 GLY D CA 1
ATOM 1790 C C . GLY D 1 17 ? -3.855 -9.793 20.798 1.00 10.77 72 GLY D C 1
ATOM 1791 O O . GLY D 1 17 ? -2.683 -9.922 20.419 1.00 11.37 72 GLY D O 1
ATOM 1792 N N . PHE D 1 18 ? -4.797 -10.718 20.596 1.00 8.60 73 PHE D N 1
ATOM 1793 C CA . PHE D 1 18 ? -4.520 -11.933 19.858 1.00 8.46 73 PHE D CA 1
ATOM 1794 C C . PHE D 1 18 ? -5.549 -12.087 18.767 1.00 10.70 73 PHE D C 1
ATOM 1795 O O . PHE D 1 18 ? -6.727 -11.799 18.974 1.00 9.76 73 PHE D O 1
ATOM 1803 N N . ILE D 1 19 ? -5.124 -12.588 17.615 1.00 9.64 74 ILE D N 1
ATOM 1804 C CA . ILE D 1 19 ? -6.106 -12.914 16.581 1.00 9.69 74 ILE D CA 1
ATOM 1805 C C . ILE D 1 19 ? -6.911 -14.149 17.019 1.00 12.73 74 ILE D C 1
ATOM 1806 O O . ILE D 1 19 ? -6.339 -15.183 17.397 1.00 11.60 74 ILE D O 1
ATOM 1811 N N . GLN D 1 20 ? -8.242 -14.055 16.954 1.00 12.39 75 GLN D N 1
ATOM 1812 C CA . GLN D 1 20 ? -9.085 -15.186 17.314 1.00 10.87 75 GLN D CA 1
ATOM 1813 C C . GLN D 1 20 ? -9.943 -15.630 16.152 1.00 11.81 75 GLN D C 1
ATOM 1814 O O . GLN D 1 20 ? -10.583 -16.681 16.222 1.00 12.28 75 GLN D O 1
ATOM 1820 N N . PHE D 1 21 ? -9.960 -14.832 15.091 1.00 10.06 76 PHE D N 1
ATOM 1821 C CA . PHE D 1 21 ? -10.785 -15.128 13.934 1.00 11.27 76 PHE D CA 1
ATOM 1822 C C . PHE D 1 21 ? -10.220 -14.424 12.701 1.00 13.13 76 PHE D C 1
ATOM 1823 O O . PHE D 1 21 ? -9.755 -13.289 12.784 1.00 10.48 76 PHE D O 1
ATOM 1831 N N . LEU D 1 22 ? -10.241 -15.105 11.563 1.00 12.48 77 LEU D N 1
ATOM 1832 C CA . LEU D 1 22 ? -9.860 -14.483 10.302 1.00 12.68 77 LEU D CA 1
ATOM 1833 C C . LEU D 1 22 ? -10.746 -14.981 9.188 1.00 10.06 77 LEU D C 1
ATOM 1834 O O . LEU D 1 22 ? -10.822 -16.174 8.954 1.00 12.88 77 LEU D O 1
ATOM 1839 N N . GLY D 1 23 ? -11.377 -14.072 8.464 1.00 13.29 78 GLY D N 1
ATOM 1840 C CA . GLY D 1 23 ? -12.159 -14.486 7.307 1.00 15.07 78 GLY D CA 1
ATOM 1841 C C . GLY D 1 23 ? -13.303 -13.561 6.993 1.00 14.19 78 GLY D C 1
ATOM 1842 O O . GLY D 1 23 ? -13.371 -12.450 7.495 1.00 15.13 78 GLY D O 1
ATOM 1843 N N . GLU D 1 24 ? -14.227 -14.032 6.153 1.00 10.91 79 GLU D N 1
ATOM 1844 C CA . GLU D 1 24 ? -15.363 -13.212 5.790 1.00 13.78 79 GLU D CA 1
ATOM 1845 C C . GLU D 1 24 ? -16.405 -13.246 6.895 1.00 14.66 79 GLU D C 1
ATOM 1846 O O . GLU D 1 24 ? -16.364 -14.109 7.773 1.00 13.95 79 GLU D O 1
ATOM 1852 N N . THR D 1 25 ? -17.342 -12.308 6.854 1.00 13.31 80 THR D N 1
ATOM 1853 C CA . THR D 1 25 ? -18.342 -12.238 7.912 1.00 12.76 80 THR D CA 1
ATOM 1854 C C . THR D 1 25 ? -19.677 -11.864 7.316 1.00 15.57 80 THR D C 1
ATOM 1855 O O . THR D 1 25 ? -19.777 -11.653 6.113 1.00 16.96 80 THR D O 1
ATOM 1859 N N . GLN D 1 26 ? -20.681 -11.701 8.173 1.00 14.95 81 GLN D N 1
ATOM 1860 C CA . GLN D 1 26 ? -22.025 -11.343 7.733 1.00 17.86 81 GLN D CA 1
ATOM 1861 C C . GLN D 1 26 ? -22.270 -9.840 7.739 1.00 19.74 81 GLN D C 1
ATOM 1862 O O . GLN D 1 26 ? -23.244 -9.375 7.155 1.00 16.53 81 GLN D O 1
ATOM 1868 N N . PHE D 1 27 ? -21.405 -9.080 8.410 1.00 18.67 82 PHE D N 1
ATOM 1869 C CA . PHE D 1 27 ? -21.678 -7.663 8.649 1.00 17.17 82 PHE D CA 1
ATOM 1870 C C . PHE D 1 27 ? -21.133 -6.690 7.582 1.00 15.07 82 PHE D C 1
ATOM 1871 O O . PHE D 1 27 ? -21.671 -5.593 7.399 1.00 15.84 82 PHE D O 1
ATOM 1879 N N . ALA D 1 28 ? -20.093 -7.094 6.858 1.00 10.01 83 ALA D N 1
ATOM 1880 C CA . ALA D 1 28 ? -19.514 -6.247 5.828 1.00 8.69 83 ALA D CA 1
ATOM 1881 C C . ALA D 1 28 ? -18.620 -7.094 4.946 1.00 10.35 83 ALA D C 1
ATOM 1882 O O . ALA D 1 28 ? -18.118 -8.104 5.387 1.00 12.54 83 ALA D O 1
ATOM 1884 N N . PRO D 1 29 ? -18.412 -6.688 3.689 1.00 11.46 84 PRO D N 1
ATOM 1885 C CA . PRO D 1 29 ? -17.610 -7.480 2.744 1.00 13.46 84 PRO D CA 1
ATOM 1886 C C . PRO D 1 29 ? -16.122 -7.535 3.059 1.00 13.83 84 PRO D C 1
ATOM 1887 O O . PRO D 1 29 ? -15.603 -6.739 3.853 1.00 17.96 84 PRO D O 1
ATOM 1891 N N . GLY D 1 30 ? -15.422 -8.467 2.414 1.00 14.86 85 GLY D N 1
ATOM 1892 C CA . GLY D 1 30 ? -13.970 -8.531 2.528 1.00 15.54 85 GLY D CA 1
ATOM 1893 C C . GLY D 1 30 ? -13.491 -9.307 3.745 1.00 13.37 85 GLY D C 1
ATOM 1894 O O . GLY D 1 30 ? -14.272 -9.934 4.454 1.00 16.91 85 GLY D O 1
ATOM 1895 N N . GLN D 1 31 ? -12.188 -9.258 3.991 1.00 15.76 86 GLN D N 1
ATOM 1896 C CA . GLN D 1 31 ? -11.571 -10.002 5.082 1.00 16.65 86 GLN D CA 1
ATOM 1897 C C . GLN D 1 31 ? -11.561 -9.226 6.386 1.00 14.44 86 GLN D C 1
ATOM 1898 O O . GLN D 1 31 ? -11.302 -8.017 6.407 1.00 14.60 86 GLN D O 1
ATOM 1904 N N . TRP D 1 32 ? -11.810 -9.942 7.483 1.00 10.94 87 TRP D N 1
ATOM 1905 C CA . TRP D 1 32 ? -11.831 -9.354 8.811 1.00 10.67 87 TRP D CA 1
ATOM 1906 C C . TRP D 1 32 ? -11.000 -10.185 9.791 1.00 10.68 87 TRP D C 1
ATOM 1907 O O . TRP D 1 32 ? -10.995 -11.413 9.747 1.00 13.16 87 TRP D O 1
ATOM 1918 N N . ALA D 1 33 ? -10.305 -9.501 10.694 1.00 9.62 88 ALA D N 1
ATOM 1919 C CA . ALA D 1 33 ? -9.610 -10.165 11.773 1.00 9.74 88 ALA D CA 1
ATOM 1920 C C . ALA D 1 33 ? -10.357 -9.822 13.049 1.00 11.54 88 ALA D C 1
ATOM 1921 O O . ALA D 1 33 ? -10.570 -8.662 13.343 1.00 9.95 88 ALA D O 1
ATOM 1923 N N . GLY D 1 34 ? -10.768 -10.851 13.795 1.00 8.92 89 GLY D N 1
ATOM 1924 C CA . GLY D 1 34 ? -11.420 -10.637 15.063 1.00 8.66 89 GLY D CA 1
ATOM 1925 C C . GLY D 1 34 ? -10.333 -10.821 16.104 1.00 11.85 89 GLY D C 1
ATOM 1926 O O . GLY D 1 34 ? -9.621 -11.832 16.113 1.00 9.49 89 GLY D O 1
ATOM 1927 N N . ILE D 1 35 ? -10.218 -9.847 16.986 1.00 8.61 90 ILE D N 1
ATOM 1928 C CA . ILE D 1 35 ? -9.094 -9.762 17.906 1.00 8.70 90 ILE D CA 1
ATOM 1929 C C . ILE D 1 35 ? -9.648 -9.742 19.317 1.00 9.72 90 ILE D C 1
ATOM 1930 O O . ILE D 1 35 ? -10.653 -9.065 19.572 1.00 8.79 90 ILE D O 1
ATOM 1935 N N . VAL D 1 36 ? -9.017 -10.479 20.234 1.00 9.25 91 VAL D N 1
ATOM 1936 C CA . VAL D 1 36 ? -9.305 -10.281 21.646 1.00 8.47 91 VAL D CA 1
ATOM 1937 C C . VAL D 1 36 ? -8.217 -9.358 22.182 1.00 10.64 91 VAL D C 1
ATOM 1938 O O . VAL D 1 36 ? -7.028 -9.692 22.116 1.00 11.18 91 VAL D O 1
ATOM 1942 N N . LEU D 1 37 ? -8.637 -8.188 22.661 1.00 10.01 92 LEU D N 1
ATOM 1943 C CA . LEU D 1 37 ? -7.724 -7.150 23.186 1.00 12.56 92 LEU D CA 1
ATOM 1944 C C . LEU D 1 37 ? -7.316 -7.389 24.635 1.00 12.20 92 LEU D C 1
ATOM 1945 O O . LEU D 1 37 ? -8.107 -7.928 25.418 1.00 15.04 92 LEU D O 1
ATOM 1950 N N . ASP D 1 38 ? -6.083 -7.003 24.992 1.00 10.53 93 ASP D N 1
ATOM 1951 C CA . ASP D 1 38 ? -5.626 -7.095 26.382 1.00 15.00 93 ASP D CA 1
ATOM 1952 C C . ASP D 1 38 ? -6.519 -6.232 27.270 1.00 14.99 93 ASP D C 1
ATOM 1953 O O . ASP D 1 38 ? -6.867 -6.625 28.391 1.00 13.73 93 ASP D O 1
ATOM 1958 N N . GLU D 1 39 ? -6.914 -5.072 26.755 1.00 13.73 94 GLU D N 1
ATOM 1959 C CA . GLU D 1 39 ? -7.744 -4.134 27.531 1.00 16.52 94 GLU D CA 1
ATOM 1960 C C . GLU D 1 39 ? -9.182 -4.106 27.028 1.00 19.13 94 GLU D C 1
ATOM 1961 O O . GLU D 1 39 ? -9.428 -4.342 25.845 1.00 16.14 94 GLU D O 1
ATOM 1967 N N . PRO D 1 40 ? -10.143 -3.815 27.927 1.00 19.68 95 PRO D N 1
ATOM 1968 C CA . PRO D 1 40 ? -11.566 -3.758 27.556 1.00 19.01 95 PRO D CA 1
ATOM 1969 C C . PRO D 1 40 ? -11.957 -2.495 26.815 1.00 20.61 95 PRO D C 1
ATOM 1970 O O . PRO D 1 40 ? -12.817 -1.731 27.270 1.00 20.82 95 PRO D O 1
ATOM 1974 N N . ILE D 1 41 ? -11.360 -2.300 25.650 1.00 18.41 96 ILE D N 1
ATOM 1975 C CA . ILE D 1 41 ? -11.582 -1.083 24.885 1.00 14.68 96 ILE D CA 1
ATOM 1976 C C . ILE D 1 41 ? -12.164 -1.377 23.503 1.00 12.56 96 ILE D C 1
ATOM 1977 O O . ILE D 1 41 ? -12.130 -0.524 22.609 1.00 17.84 96 ILE D O 1
ATOM 1982 N N . GLY D 1 42 ? -12.672 -2.593 23.334 1.00 12.91 97 GLY D N 1
ATOM 1983 C CA . GLY D 1 42 ? -13.218 -3.032 22.063 1.00 11.72 97 GLY D CA 1
ATOM 1984 C C . GLY D 1 42 ? -14.697 -2.744 22.026 1.00 15.81 97 GLY D C 1
ATOM 1985 O O . GLY D 1 42 ? -15.181 -1.887 22.774 1.00 18.73 97 GLY D O 1
ATOM 1986 N N . LYS D 1 43 ? -15.408 -3.466 21.167 1.00 15.27 98 LYS D N 1
ATOM 1987 C CA . LYS D 1 43 ? -16.813 -3.195 20.887 1.00 20.04 98 LYS D CA 1
ATOM 1988 C C . LYS D 1 43 ? -17.728 -4.384 21.173 1.00 20.35 98 LYS D C 1
ATOM 1989 O O . LYS D 1 43 ? -18.941 -4.228 21.177 1.00 19.62 98 LYS D O 1
ATOM 1995 N N . ASN D 1 44 ? -17.164 -5.564 21.411 1.00 16.42 99 ASN D N 1
ATOM 1996 C CA . ASN D 1 44 ? -18.005 -6.770 21.439 1.00 16.75 99 ASN D CA 1
ATOM 1997 C C . ASN D 1 44 ? -17.384 -7.947 22.170 1.00 16.23 99 ASN D C 1
ATOM 1998 O O . ASN D 1 44 ? -16.283 -7.830 22.694 1.00 11.42 99 ASN D O 1
ATOM 2003 N N . ASP D 1 45 ? -18.096 -9.077 22.189 1.00 16.76 100 ASP D N 1
ATOM 2004 C CA . ASP D 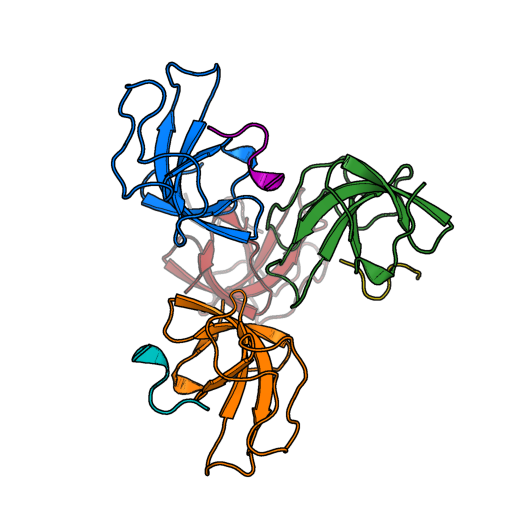1 45 ? -17.618 -10.298 22.837 1.00 13.61 100 ASP D CA 1
ATOM 2005 C C . ASP D 1 45 ? -17.255 -11.394 21.831 1.00 11.41 100 ASP D C 1
ATOM 2006 O O . ASP D 1 45 ? -17.255 -12.577 22.188 1.00 12.55 100 ASP D O 1
ATOM 2011 N N . GLY D 1 46 ? -17.000 -11.006 20.583 1.00 12.47 101 GLY D N 1
ATOM 2012 C CA . GLY D 1 46 ? -16.741 -11.938 19.492 1.00 10.18 101 GLY D CA 1
ATOM 2013 C C . GLY D 1 46 ? -17.953 -12.145 18.586 1.00 10.59 101 GLY D C 1
ATOM 2014 O O . GLY D 1 46 ? -17.860 -12.808 17.557 1.00 10.21 101 GLY D O 1
ATOM 2015 N N . SER D 1 47 ? -19.089 -11.574 18.966 1.00 11.94 102 SER D N 1
ATOM 2016 C CA . SER D 1 47 ? -20.308 -11.645 18.158 1.00 15.59 102 SER D CA 1
ATOM 2017 C C . SER D 1 47 ? -20.689 -10.253 17.619 1.00 18.01 102 SER D C 1
ATOM 2018 O O . SER D 1 47 ? -20.395 -9.228 18.249 1.00 16.46 102 SER D O 1
ATOM 2021 N N . VAL D 1 48 ? -21.326 -10.217 16.451 1.00 14.37 103 VAL D N 1
ATOM 2022 C CA . VAL D 1 48 ? -21.801 -8.966 15.856 1.00 13.13 103 VAL D CA 1
ATOM 2023 C C . VAL D 1 48 ? -23.196 -9.223 15.310 1.00 16.19 103 VAL D C 1
ATOM 2024 O O . VAL D 1 48 ? -23.390 -10.161 14.541 1.00 16.97 103 VAL D O 1
ATOM 2028 N N . ALA D 1 49 ? -24.158 -8.409 15.741 1.00 16.93 104 ALA D N 1
ATOM 2029 C CA . ALA D 1 49 ? -25.540 -8.527 15.300 1.00 19.64 104 ALA D CA 1
ATOM 2030 C C . ALA D 1 49 ? -26.052 -9.951 15.466 1.00 21.93 104 ALA D C 1
ATOM 2031 O O . ALA D 1 49 ? -26.794 -10.464 14.627 1.00 20.76 104 ALA D O 1
ATOM 2033 N N . GLY D 1 50 ? -25.646 -10.585 16.564 1.00 19.72 105 GLY D N 1
ATOM 2034 C CA . GLY D 1 50 ? -26.139 -11.899 16.919 1.00 18.41 105 GLY D CA 1
ATOM 2035 C C . GLY D 1 50 ? -25.336 -13.057 16.364 1.00 21.11 105 GLY D C 1
ATOM 2036 O O . GLY D 1 50 ? -25.553 -14.216 16.741 1.00 24.72 105 GLY D O 1
ATOM 2037 N N . VAL D 1 51 ? -24.411 -12.755 15.462 1.00 14.73 106 VAL D N 1
ATOM 2038 C CA . VAL D 1 51 ? -23.632 -13.786 14.792 1.00 12.87 106 VAL D CA 1
ATOM 2039 C C . VAL D 1 51 ? -22.313 -14.006 15.529 1.00 14.30 106 VAL D C 1
ATOM 2040 O O . VAL D 1 51 ? -21.568 -13.062 15.758 1.00 14.18 106 VAL D O 1
ATOM 2044 N N . ARG D 1 52 ? -22.038 -15.253 15.912 1.00 15.59 107 ARG D N 1
ATOM 2045 C CA . ARG D 1 52 ? -20.879 -15.580 16.736 1.00 16.31 107 ARG D CA 1
ATOM 2046 C C . ARG D 1 52 ? -19.674 -15.996 15.889 1.00 16.32 107 ARG D C 1
ATOM 2047 O O . ARG D 1 52 ? -19.682 -17.068 15.270 1.00 15.73 107 ARG D O 1
ATOM 2055 N N . TYR D 1 53 ? -18.651 -15.132 15.848 1.00 13.76 108 TYR D N 1
ATOM 2056 C CA . TYR D 1 53 ? -17.425 -15.416 15.108 1.00 13.10 108 TYR D CA 1
ATOM 2057 C C . TYR D 1 53 ? -16.351 -16.005 16.032 1.00 14.44 108 TYR D C 1
ATOM 2058 O O . TYR D 1 53 ? -15.579 -16.872 15.638 1.00 14.25 108 TYR D O 1
ATOM 2067 N N . PHE D 1 54 ? -16.299 -15.505 17.259 1.00 10.38 109 PHE D N 1
ATOM 2068 C CA . PHE D 1 54 ? -15.419 -16.070 18.262 1.00 12.92 109 PHE D CA 1
ATOM 2069 C C . PHE D 1 54 ? -15.974 -15.740 19.639 1.00 13.40 109 PHE D C 1
ATOM 2070 O O . PHE D 1 54 ? -17.014 -15.074 19.748 1.00 12.63 109 PHE D O 1
ATOM 2078 N N . GLN D 1 55 ? -15.327 -16.245 20.687 1.00 11.66 110 GLN D N 1
ATOM 2079 C CA . GLN D 1 55 ? -15.800 -15.941 22.025 1.00 12.01 110 GLN D CA 1
ATOM 2080 C C . GLN D 1 55 ? -14.706 -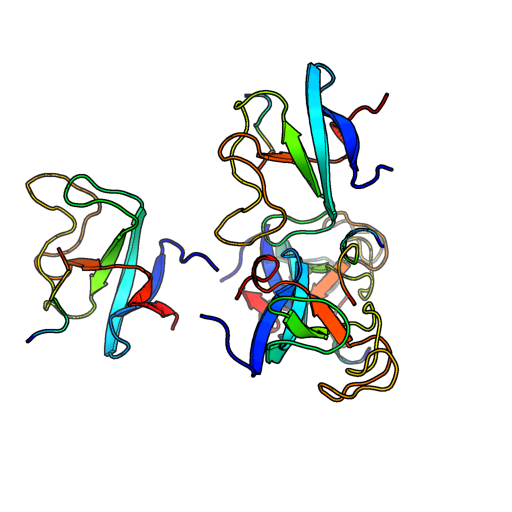15.329 22.883 1.00 13.77 110 GLN D C 1
ATOM 2081 O O . GLN D 1 55 ? -13.619 -15.900 23.023 1.00 16.32 110 GLN D O 1
ATOM 2087 N N . CYS D 1 56 ? -15.017 -14.193 23.482 1.00 11.69 111 CYS D N 1
ATOM 2088 C CA . CYS D 1 56 ? -14.120 -13.582 24.481 1.00 12.43 111 CYS D CA 1
ATOM 2089 C C . CYS D 1 56 ? -14.931 -12.827 25.505 1.00 16.41 111 CYS D C 1
ATOM 2090 O O . CYS D 1 56 ? -16.157 -12.758 25.406 1.00 16.55 111 CYS D O 1
ATOM 2093 N N . GLU D 1 57 ? -14.242 -12.284 26.507 1.00 16.15 112 GLU D N 1
ATOM 2094 C CA . GLU D 1 57 ? -14.893 -11.516 27.548 1.00 22.55 112 GLU D CA 1
ATOM 2095 C C . GLU D 1 57 ? -15.474 -10.246 26.940 1.00 21.50 112 GLU D C 1
ATOM 2096 O O . GLU D 1 57 ? -14.919 -9.706 25.985 1.00 16.94 112 GLU D O 1
ATOM 2102 N N . PRO D 1 58 ? -16.593 -9.759 27.494 1.00 22.34 113 PRO D N 1
ATOM 2103 C CA . PRO D 1 58 ? -17.265 -8.565 26.966 1.00 22.74 113 PRO D CA 1
ATOM 2104 C C . PRO D 1 58 ? -16.334 -7.354 26.812 1.00 21.95 113 PRO D C 1
ATOM 2105 O O . PRO D 1 58 ? -15.462 -7.093 27.653 1.00 20.26 113 PRO D O 1
ATOM 2109 N N . LEU D 1 59 ? -16.542 -6.628 25.714 1.00 20.30 114 LEU D N 1
ATOM 2110 C CA . LEU D 1 59 ? -15.786 -5.432 25.374 1.00 18.12 114 LEU D CA 1
ATOM 2111 C C . LEU D 1 59 ? -14.308 -5.678 25.121 1.00 17.43 114 LEU D C 1
ATOM 2112 O O . LEU D 1 59 ? -13.548 -4.733 24.988 1.00 17.96 114 LEU D O 1
ATOM 2117 N N . LYS D 1 60 ? -13.898 -6.934 25.018 1.00 13.23 115 LYS D N 1
ATOM 2118 C CA . LYS D 1 60 ? -12.525 -7.195 24.616 1.00 13.38 115 LYS D CA 1
ATOM 2119 C C . LYS D 1 60 ? -12.361 -7.538 23.153 1.00 14.98 115 LYS D C 1
ATOM 2120 O O . LYS D 1 60 ? -11.240 -7.608 22.669 1.00 17.20 115 LYS D O 1
ATOM 2126 N N . GLY D 1 61 ? -13.473 -7.731 22.442 1.00 12.48 116 GLY D N 1
ATOM 2127 C CA . GLY D 1 61 ? -13.394 -8.095 21.036 1.00 8.97 116 GLY D CA 1
ATOM 2128 C C . GLY D 1 61 ? -13.585 -6.906 20.104 1.00 9.55 116 GLY D C 1
ATOM 2129 O O . GLY D 1 61 ? -14.325 -5.977 20.401 1.00 10.34 116 GLY D O 1
ATOM 2130 N N . ILE D 1 62 ? -12.893 -6.955 18.975 1.00 8.88 117 ILE D N 1
ATOM 2131 C CA . ILE D 1 62 ? -13.075 -5.974 17.915 1.00 11.27 117 ILE D CA 1
ATOM 2132 C C . ILE D 1 62 ? -12.779 -6.678 16.596 1.00 14.40 117 ILE D C 1
ATOM 2133 O O . ILE D 1 62 ? -11.990 -7.644 16.570 1.00 11.78 117 ILE D O 1
ATOM 2138 N N . PHE D 1 63 ? -13.442 -6.237 15.516 1.00 9.17 118 PHE D N 1
ATOM 2139 C CA . PHE D 1 63 ? -13.135 -6.754 14.202 1.00 9.28 118 PHE D CA 1
ATOM 2140 C C . PHE D 1 63 ? -12.515 -5.610 13.421 1.00 13.68 118 PHE D C 1
ATOM 2141 O O . PHE D 1 63 ? -13.054 -4.507 13.390 1.00 15.03 118 PHE D O 1
ATOM 2149 N N . THR D 1 64 ? -11.373 -5.874 12.807 1.00 11.16 119 THR D N 1
ATOM 2150 C CA . THR D 1 64 ? -10.703 -4.850 12.038 1.00 11.20 119 THR D CA 1
ATOM 2151 C C . THR D 1 64 ? -10.097 -5.446 10.791 1.00 13.40 119 THR D C 1
ATOM 2152 O O . THR D 1 64 ? -9.952 -6.638 10.691 1.00 14.27 119 THR D O 1
ATOM 2156 N N . ARG D 1 65 ? -9.776 -4.609 9.813 1.00 14.41 120 ARG D N 1
ATOM 2157 C CA . ARG D 1 65 ? -9.105 -5.103 8.632 1.00 10.08 120 ARG D CA 1
ATOM 2158 C C . ARG D 1 65 ? -7.726 -5.617 8.983 1.00 10.29 120 ARG D C 1
ATOM 2159 O O . ARG D 1 65 ? -7.023 -5.040 9.817 1.00 11.88 120 ARG D O 1
ATOM 2167 N N . PRO D 1 66 ? -7.292 -6.679 8.317 1.00 14.75 121 PRO D N 1
ATOM 2168 C CA . PRO D 1 66 ? -5.940 -7.179 8.589 1.00 15.93 121 PRO D CA 1
ATOM 2169 C C . PRO D 1 66 ? -4.854 -6.156 8.318 1.00 20.28 121 PRO D C 1
ATOM 2170 O O . PRO D 1 66 ? -3.804 -6.235 8.952 1.00 23.26 121 PRO D O 1
ATOM 2174 N N . SER D 1 67 ? -5.091 -5.216 7.402 1.00 22.47 122 SER D N 1
ATOM 2175 C CA . SER D 1 67 ? -4.089 -4.204 7.094 1.00 22.55 122 SER D CA 1
ATOM 2176 C C . SER D 1 67 ? -3.810 -3.290 8.279 1.00 22.76 122 SER D C 1
ATOM 2177 O O . SER D 1 67 ? -2.825 -2.554 8.262 1.00 21.42 122 SER D O 1
ATOM 2180 N N . LYS D 1 68 ? -4.660 -3.321 9.305 1.00 16.82 123 LYS D N 1
ATOM 2181 C CA . LYS D 1 68 ? -4.426 -2.486 10.469 1.00 12.75 123 LYS D CA 1
ATOM 2182 C C . LYS D 1 68 ? -3.521 -3.161 11.521 1.00 15.61 123 LYS D C 1
ATOM 2183 O O . LYS D 1 68 ? -3.174 -2.543 12.526 1.00 16.58 123 LYS D O 1
ATOM 2189 N N . LEU D 1 69 ? -3.122 -4.403 11.278 1.00 14.17 124 LEU D N 1
ATOM 2190 C CA . LEU D 1 69 ? -2.421 -5.194 12.300 1.00 11.26 124 LEU D CA 1
ATOM 2191 C C . LEU D 1 69 ? -0.921 -5.238 12.074 1.00 16.87 124 LEU D C 1
ATOM 2192 O O . LEU D 1 69 ? -0.443 -5.097 10.937 1.00 16.44 124 LEU D O 1
ATOM 2197 N N . THR D 1 70 ? -0.178 -5.379 13.174 1.00 13.48 125 THR D N 1
ATOM 2198 C CA . THR D 1 70 ? 1.245 -5.651 13.113 1.00 12.51 125 THR D CA 1
ATOM 2199 C C . THR D 1 70 ? 1.481 -6.880 13.971 1.00 14.76 125 THR D C 1
ATOM 2200 O O . THR D 1 70 ? 0.941 -6.970 15.072 1.00 14.08 125 THR D O 1
ATOM 2204 N N . ARG D 1 71 ? 2.282 -7.828 13.489 1.00 15.53 126 ARG D N 1
ATOM 2205 C CA . ARG D 1 71 ? 2.629 -8.987 14.325 1.00 22.04 126 ARG D CA 1
ATOM 2206 C C . ARG D 1 71 ? 3.694 -8.602 15.332 1.00 25.13 126 ARG D C 1
ATOM 2207 O O . ARG D 1 71 ? 4.599 -7.846 15.011 1.00 27.10 126 ARG D O 1
ATOM 2210 N N . LYS D 1 72 ? 3.577 -9.112 16.557 1.00 28.47 127 LYS D N 1
ATOM 2211 C CA . LYS D 1 72 ? 4.541 -8.802 17.613 1.00 34.14 127 LYS D CA 1
ATOM 2212 C C . LYS D 1 72 ? 5.551 -9.931 17.737 1.00 36.37 127 LYS D C 1
ATOM 2213 O O . LYS D 1 72 ? 5.174 -11.073 18.022 1.00 38.62 127 LYS D O 1
ATOM 2217 N N . ASP E 2 1 ? 16.669 -21.405 -14.415 1.00 51.62 574 ASP E N 1
ATOM 2218 C CA . ASP E 2 1 ? 15.504 -22.276 -14.397 1.00 49.28 574 ASP E CA 1
ATOM 2219 C C . ASP E 2 1 ? 14.228 -21.509 -14.753 1.00 46.11 574 ASP E C 1
ATOM 2220 O O . ASP E 2 1 ? 14.242 -20.284 -14.842 1.00 43.09 574 ASP E O 1
ATOM 2225 N N . SER E 2 2 ? 13.129 -22.237 -14.945 1.00 47.49 575 SER E N 1
ATOM 2226 C CA . SER E 2 2 ? 11.901 -21.663 -15.504 1.00 46.63 575 SER E CA 1
ATOM 2227 C C . SER E 2 2 ? 11.314 -20.498 -14.716 1.00 43.04 575 SER E C 1
ATOM 2228 O O . SER E 2 2 ? 10.705 -19.605 -15.298 1.00 41.53 575 SER E O 1
ATOM 2231 N N . TRP E 2 3 ? 11.479 -20.509 -13.398 1.00 43.78 576 TRP E N 1
ATOM 2232 C CA . TRP E 2 3 ? 10.936 -19.433 -12.571 1.00 43.37 576 TRP E CA 1
ATOM 2233 C C . TRP E 2 3 ? 11.460 -18.058 -12.998 1.00 40.12 576 TRP E C 1
ATOM 2234 O O . TRP E 2 3 ? 10.831 -17.032 -12.717 1.00 40.68 576 TRP E O 1
ATOM 2245 N N . LYS E 2 4 ? 12.599 -18.044 -13.692 1.00 37.76 577 LYS E N 1
ATOM 2246 C CA . LYS E 2 4 ? 13.235 -16.794 -14.117 1.00 35.75 577 LYS E CA 1
ATOM 2247 C C . LYS E 2 4 ? 12.783 -16.333 -15.494 1.00 34.96 577 LYS E C 1
ATOM 2248 O O . LYS E 2 4 ? 13.265 -15.320 -16.007 1.00 30.64 577 LYS E O 1
ATOM 2254 N N . ASP E 2 5 ? 11.871 -17.084 -16.103 1.00 37.51 578 ASP E N 1
ATOM 2255 C CA . ASP E 2 5 ? 11.242 -16.646 -17.336 1.00 39.84 578 ASP E CA 1
ATOM 2256 C C . ASP E 2 5 ? 10.520 -15.327 -17.095 1.00 40.56 578 ASP E C 1
ATOM 2257 O O . ASP E 2 5 ? 9.820 -15.171 -16.091 1.00 43.45 578 ASP E O 1
ATOM 2262 N N . GLY E 2 6 ? 10.698 -14.374 -18.007 1.00 35.42 579 GLY E N 1
ATOM 2263 C CA . GLY E 2 6 ? 10.022 -13.097 -17.898 1.00 30.00 579 GLY E CA 1
ATOM 2264 C C . GLY E 2 6 ? 10.678 -12.190 -16.873 1.00 26.65 579 GLY E C 1
ATOM 2265 O O . GLY E 2 6 ? 10.097 -11.187 -16.476 1.00 24.04 579 GLY E O 1
ATOM 2266 N N . CYS E 2 7 ? 11.875 -12.571 -16.434 1.00 20.36 580 CYS E N 1
ATOM 2267 C CA . CYS E 2 7 ? 12.681 -11.772 -15.518 1.00 18.28 580 CYS E CA 1
ATOM 2268 C C . CYS E 2 7 ? 13.930 -11.292 -16.222 1.00 22.00 580 CYS E C 1
ATOM 2269 O O . CYS E 2 7 ? 14.306 -11.827 -17.264 1.00 23.27 580 CYS E O 1
ATOM 2272 N N . TYR E 2 8 ? 14.596 -10.302 -15.636 1.00 18.19 581 TYR E N 1
ATOM 2273 C CA . TYR E 2 8 ? 15.849 -9.804 -16.195 1.00 20.44 581 TYR E CA 1
ATOM 2274 C C . TYR E 2 8 ? 16.950 -9.846 -15.150 1.00 20.00 581 TYR E C 1
ATOM 2275 O O . TYR E 2 8 ? 16.687 -10.031 -13.957 1.00 17.19 581 TYR E O 1
ATOM 2285 N N . ASP F 2 1 ? 28.874 -25.178 7.331 1.00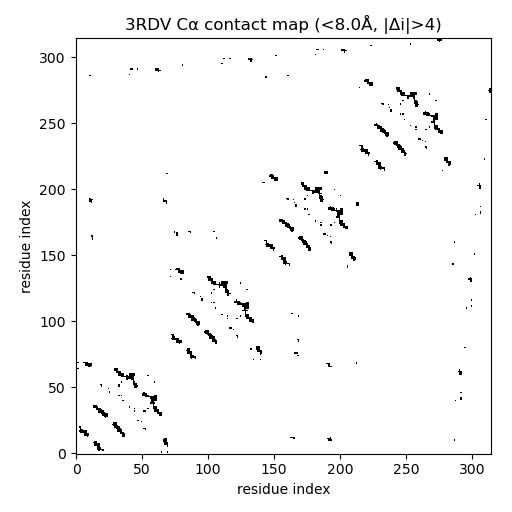 68.04 574 ASP F N 1
ATOM 2286 C CA . ASP F 2 1 ? 30.030 -24.435 7.816 1.00 69.58 574 ASP F CA 1
ATOM 2287 C C . ASP F 2 1 ? 30.066 -24.430 9.343 1.00 66.01 574 ASP F C 1
ATOM 2288 O O . ASP F 2 1 ? 29.741 -25.430 9.979 1.00 63.24 574 ASP F O 1
ATOM 2293 N N . SER F 2 2 ? 30.458 -23.300 9.927 1.00 66.17 575 SER F N 1
ATOM 2294 C CA . SER F 2 2 ? 30.569 -23.186 11.377 1.00 64.97 575 SER F CA 1
ATOM 2295 C C . SER F 2 2 ? 29.194 -23.180 12.036 1.00 61.60 575 SER F C 1
ATOM 2296 O O . SER F 2 2 ? 29.043 -23.609 13.180 1.00 61.03 575 SER F O 1
ATOM 2299 N N . TRP F 2 3 ? 28.187 -22.704 11.311 1.00 59.34 576 TRP F N 1
ATOM 2300 C CA . TRP F 2 3 ? 26.829 -22.682 11.844 1.00 54.96 576 TRP F CA 1
ATOM 2301 C C . TRP F 2 3 ? 26.359 -24.089 12.244 1.00 47.83 576 TRP F C 1
ATOM 2302 O O . TRP F 2 3 ? 25.421 -24.238 13.029 1.00 45.83 576 TRP F O 1
ATOM 2313 N N . LYS F 2 4 ? 27.046 -25.107 11.724 1.00 45.32 577 LYS F N 1
ATOM 2314 C CA . LYS F 2 4 ? 26.684 -26.511 11.947 1.00 42.28 577 LYS F CA 1
ATOM 2315 C C . LYS F 2 4 ? 27.443 -27.144 13.111 1.00 40.37 577 LYS F C 1
ATOM 2316 O O . LYS F 2 4 ? 27.326 -28.347 13.360 1.00 33.94 577 LYS F O 1
ATOM 2322 N N . ASP F 2 5 ? 28.224 -26.326 13.813 1.00 43.76 578 ASP F N 1
ATOM 2323 C CA . ASP F 2 5 ? 28.851 -26.742 15.060 1.00 45.75 578 ASP F CA 1
ATOM 2324 C C . ASP F 2 5 ? 27.778 -27.104 16.093 1.00 44.13 578 ASP F C 1
ATOM 2325 O O . ASP F 2 5 ? 26.810 -26.360 16.297 1.00 40.91 578 ASP F O 1
ATOM 2330 N N . GLY F 2 6 ? 27.948 -28.254 16.736 1.00 43.86 579 GLY F N 1
ATOM 2331 C CA . GLY F 2 6 ? 27.018 -28.698 17.756 1.00 38.87 579 GLY F CA 1
ATOM 2332 C C . GLY F 2 6 ? 25.729 -29.211 17.146 1.00 34.46 579 GLY F C 1
ATOM 2333 O O . GLY F 2 6 ? 24.729 -29.344 17.836 1.00 32.56 579 GLY F O 1
ATOM 2334 N N . CYS F 2 7 ? 25.758 -29.455 15.837 1.00 31.85 580 CYS F N 1
ATOM 2335 C CA . CYS F 2 7 ? 24.656 -30.082 15.117 1.00 25.79 580 CYS F CA 1
ATOM 2336 C C . CYS F 2 7 ? 25.096 -31.440 14.633 1.00 25.64 580 CYS F C 1
ATOM 2337 O O . CYS F 2 7 ? 26.299 -31.701 14.527 1.00 27.37 580 CYS F O 1
ATOM 2340 N N . TYR F 2 8 ? 24.112 -32.288 14.312 1.00 23.63 581 TYR F N 1
ATOM 2341 C CA . TYR F 2 8 ? 24.348 -33.633 13.794 1.00 27.41 581 TYR F CA 1
ATOM 2342 C C . TYR F 2 8 ? 23.616 -33.828 12.470 1.00 26.16 581 TYR F C 1
ATOM 2343 O O . TYR F 2 8 ? 22.809 -32.989 12.036 1.00 23.90 581 TYR F O 1
ATOM 2353 N N . SER G 2 2 ? -11.833 -34.586 -2.358 1.00 65.74 575 SER G N 1
ATOM 2354 C CA . SER G 2 2 ? -11.546 -35.975 -2.004 1.00 67.59 575 SER G CA 1
ATOM 2355 C C . SER G 2 2 ? -10.173 -36.360 -2.537 1.00 66.59 575 SER G C 1
ATOM 2356 O O . SER G 2 2 ? -9.265 -36.691 -1.776 1.00 66.25 575 SER G O 1
ATOM 2358 N N . TRP G 2 3 ? -10.024 -36.306 -3.854 1.00 66.03 576 TRP G N 1
ATOM 2359 C CA . TRP G 2 3 ? -8.720 -36.483 -4.469 1.00 64.78 576 TRP G CA 1
ATOM 2360 C C . TRP G 2 3 ? -7.800 -35.328 -4.056 1.00 59.72 576 TRP G C 1
ATOM 2361 O O . TRP G 2 3 ? -6.580 -35.407 -4.207 1.00 59.79 576 TRP G O 1
ATOM 2372 N N . LYS G 2 4 ? -8.397 -34.261 -3.526 1.00 54.27 577 LYS G N 1
ATOM 2373 C CA . LYS G 2 4 ? -7.646 -33.082 -3.092 1.00 49.12 577 LYS G CA 1
ATOM 2374 C C . LYS G 2 4 ? -7.078 -33.264 -1.682 1.00 45.19 577 LYS G C 1
ATOM 2375 O O . LYS G 2 4 ? -6.339 -32.413 -1.171 1.00 42.10 577 LYS G O 1
ATOM 2381 N N . ASP G 2 5 ? -7.425 -34.381 -1.058 1.00 46.82 578 ASP G N 1
ATOM 2382 C CA . ASP G 2 5 ? -6.764 -34.790 0.167 1.00 48.39 578 ASP G CA 1
ATOM 2383 C C . ASP G 2 5 ? -5.262 -34.844 -0.112 1.00 50.39 578 ASP G C 1
ATOM 2384 O O . ASP G 2 5 ? -4.826 -35.428 -1.110 1.00 54.28 578 ASP G O 1
ATOM 2386 N N . GLY G 2 6 ? -4.473 -34.204 0.746 1.00 46.69 579 GLY G N 1
ATOM 2387 C CA . GLY G 2 6 ? -3.033 -34.189 0.578 1.00 43.82 579 GLY G CA 1
ATOM 2388 C C . GLY G 2 6 ? -2.553 -33.068 -0.331 1.00 39.83 579 GLY G C 1
ATOM 2389 O O . GLY G 2 6 ? -1.354 -32.879 -0.499 1.00 35.21 579 GLY G O 1
ATOM 2390 N N . CYS G 2 7 ? -3.495 -32.325 -0.908 1.00 36.49 580 CYS G N 1
ATOM 2391 C CA . CYS G 2 7 ? -3.179 -31.185 -1.763 1.00 33.80 580 CYS G CA 1
ATOM 2392 C C . CYS G 2 7 ? -3.431 -29.854 -1.069 1.00 35.21 580 CYS G C 1
ATOM 2393 O O . CYS G 2 7 ? -4.144 -29.795 -0.064 1.00 36.00 580 CYS G O 1
ATOM 2396 N N . TYR G 2 8 ? -2.851 -28.793 -1.637 1.00 26.84 581 TYR G N 1
ATOM 2397 C CA . TYR G 2 8 ? -3.002 -27.434 -1.128 1.00 28.95 581 TYR G CA 1
ATOM 2398 C C . TYR G 2 8 ? -3.581 -26.574 -2.242 1.00 29.73 581 TYR G C 1
ATOM 2399 O O . TYR G 2 8 ? -3.664 -27.005 -3.398 1.00 29.07 581 TYR G O 1
ATOM 2409 N N . ASP H 2 1 ? -11.038 11.093 14.429 1.00 89.93 574 ASP H N 1
ATOM 2410 C CA . ASP H 2 1 ? -12.055 10.498 15.289 1.00 88.03 574 ASP H CA 1
ATOM 2411 C C . ASP H 2 1 ? -11.465 9.465 16.256 1.00 82.16 574 ASP H C 1
ATOM 2412 O O . ASP H 2 1 ? -10.876 9.826 17.275 1.00 83.18 574 ASP H O 1
ATOM 2414 N N . SER H 2 2 ? -11.634 8.183 15.936 1.00 75.71 575 SER H N 1
ATOM 2415 C CA . SER H 2 2 ? -11.162 7.099 16.800 1.00 67.09 575 SER H CA 1
ATOM 2416 C C . SER H 2 2 ? -10.565 5.950 15.996 1.00 63.54 575 SER H C 1
ATOM 2417 O O . SER H 2 2 ? -10.987 5.671 14.881 1.00 60.99 575 SER H O 1
ATOM 2420 N N . TRP H 2 3 ? -9.583 5.274 16.580 1.00 63.60 576 TRP H N 1
ATOM 2421 C CA . TRP H 2 3 ? -8.990 4.096 15.957 1.00 60.55 576 TRP H CA 1
ATOM 2422 C C . TRP H 2 3 ? -10.041 3.031 15.613 1.00 55.61 576 TRP H C 1
ATOM 2423 O O . TRP H 2 3 ? -9.879 2.273 14.650 1.00 55.84 576 TRP H O 1
ATOM 2434 N N . LYS H 2 4 ? -11.121 2.990 16.394 1.00 50.61 577 LYS H N 1
ATOM 2435 C CA . LYS H 2 4 ? -12.218 2.044 16.175 1.00 46.16 577 LYS H CA 1
ATOM 2436 C C . LYS H 2 4 ? -13.106 2.389 14.978 1.00 44.46 577 LYS H C 1
ATOM 2437 O O . LYS H 2 4 ? -14.061 1.673 14.671 1.00 37.48 577 LYS H O 1
ATOM 2443 N N . ASP H 2 5 ? -12.798 3.489 14.302 1.00 47.55 578 ASP H N 1
ATOM 2444 C CA . ASP H 2 5 ? -13.505 3.799 13.067 1.00 50.04 578 ASP H CA 1
ATOM 2445 C C . ASP H 2 5 ? -13.270 2.669 12.074 1.00 45.87 578 ASP H C 1
ATOM 2446 O O . ASP H 2 5 ? -12.144 2.169 11.936 1.00 43.31 578 ASP H O 1
ATOM 2451 N N . GLY H 2 6 ? -14.343 2.257 11.405 1.00 43.89 579 GLY H N 1
ATOM 2452 C CA . GLY H 2 6 ? -14.273 1.218 10.395 1.00 40.43 579 GLY H CA 1
ATOM 2453 C C . GLY H 2 6 ? -14.246 -0.180 10.992 1.00 35.91 579 GLY H C 1
ATOM 2454 O O . GLY H 2 6 ? -14.213 -1.161 10.261 1.00 36.40 579 GLY H O 1
ATOM 2455 N N . CYS H 2 7 ? -14.258 -0.261 12.320 1.00 30.81 580 CYS H N 1
ATOM 2456 C CA . CYS H 2 7 ? -14.256 -1.539 13.027 1.00 31.46 580 CYS H CA 1
ATOM 2457 C C . CYS H 2 7 ? -15.638 -1.945 13.484 1.00 30.68 580 CYS H C 1
ATOM 2458 O O . CYS H 2 7 ? -16.530 -1.106 13.608 1.00 33.71 580 CYS H O 1
ATOM 2461 N N . TYR H 2 8 ? -15.796 -3.236 13.759 1.00 23.68 581 TYR H N 1
ATOM 2462 C CA . TYR H 2 8 ? -17.065 -3.785 14.222 1.00 28.36 581 TYR H CA 1
ATOM 2463 C C . TYR H 2 8 ? -16.869 -4.494 15.554 1.00 26.97 581 TYR H C 1
ATOM 2464 O O . TYR H 2 8 ? -15.746 -4.730 16.032 1.00 24.26 581 TYR H O 1
#

Secondary structure (DSSP, 8-state):
---TT-EEEETTTEEEEEEEEE--SSSSS-EEEEEESSS-SSBSSEETTEES---STT-EEEE-GGGEE-/---TT-EEEETTTEEEEEEEEE--SSSSS-EEEEEESSS-SSBSSEETTEES---STT-EEEE-GGGEEE-/---TT-EEEETTTEEEEEEEEE--SSSSS-EEEEEESSS-SSBSSEETTEES---STT-EEEE-GGGEE--/----TT-EEEETTTEEEEEEEEE--SSSSS-EEEEEESSS-SSBSSEETTEES---STT-EEEE-GGGEEE-/-GGGTT--/-GGGTT--/-TTTT--/--TTTT--

InterPro domains:
  IPR000938 CAP Gly-rich domain [PF01302] (60-124)
  IPR000938 CAP Gly-rich domain [PF01302] (214-278)
  IPR000938 CAP Gly-rich domain [PS00845] (78-109)
  IPR000938 CAP Gly-rich domain [PS00845] (232-263)
  IPR000938 CAP Gly-rich domain [PS50245] (78-120)
  IPR000938 CAP Gly-rich domain [PS50245] (232-274)
  IPR000938 CAP Gly-rich domain [SM01052] (60-125)
  IPR000938 CAP Gly-rich domain [SM01052] (214-279)
  IPR032108 CLIP1, zinc knuckle [PF16641] (1376-1393)
  IPR032108 CLIP1, zinc knuckle [PF16641] (1416-1432)
  IPR036859 CAP Gly-rich domain superfamily [G3DSA:2.30.30.190] (56-141)
  IPR036859 CAP Gly-rich domain superfamily [G3DSA:2.30.30.190] (211-300)
  IPR036859 CAP Gly-rich domain superfamily [SSF74924] (36-164)
  IPR036859 CAP Gly-rich domain superfamily [SSF74924] (184-336)
  IPR060109 CLIP1/2, coiled-coil domain [PF27241] (905-1073)

GO terms:
  GO:0051010 microtubule plus-end binding (F, IDA)
  GO:0015631 tubulin binding (F, IDA)
  GO:0035371 microtubule plus-end (C, IDA)
  GO:0008017 microtubule binding (F, IDA)
  GO:0044354 macropinosome (C, IDA)
  GO:0005813 centrosome (C, IDA)
  GO:0008270 zinc ion binding (F, IDA)
  GO:0030659 cytoplasmic vesicle membrane (C, EXP)
  GO:0001578 microtubule bundle formation (P, IMP)
  GO:0015630 microtubule cytoskeleton (C, IMP)
  GO:0031116 positive regulation of microtubule polymerization (P, IMP)
  GO:0005515 protein binding (F, IPI)
  GO:0005882 intermediate filament (C, TAS)
  GO:0005829 cytosol (C, TAS)
  GO:0005886 plasma membrane (C, TAS)
  GO:0005829 cytosol (C, IDA)
  GO:0005874 microtubule (C, IMP)
  GO:0000776 kinetochore (C, TAS)
  GO:0000278 mitotic cell cycle (P, TAS)
  GO:0042802 identical protein binding (F, IPI)